Protein AF-A0A9D4XQA3-F1 (afdb_monomer_lite)

Foldseek 3Di:
DVVVVVVVVVVVVVVVVPDDDDDDVVVVVVVVVVVVVVVVVVVVVVVVVPDDDDDDDDDDDDDDDDDDDDDDDDDDDDDDDDDDDDDDDDDDDDDDPDPDDDDDPDDDDDDDDDDDDDDDDDDDDDDDDDDPPCPVVVVVVVVVVVVVVVVVVVVVVVVVVVVVVVVVVVVVVVVVVVVVVVVVVVVVVVVVVVVVVVVVVVVVVVVVVVVVVVVVVVVVVVVVVVVVVVVVVVVVVVVVVVVVVVVVVVVVVVVVVVVVVVVVVVVVVVVVVVVVVVVVVVVVVVVVVVVVVVVVVVVVVVVVVVVVVVVVVVVVVVVDDDDDDDDDDDD

Organism: Pisum sativum (NCBI:txid3888)

InterPro domains:
  IPR040265 Protein CHUP1/IPGA1-like [PTHR31342] (20-317)

pLDDT: mean 74.27, std 25.86, range [28.61, 98.75]

Sequence (331 aa):
MIMEKSIFRKFFSLILVREEKSMKPILLKCGLAFALTFAGFIYSNFRTRRIKSSPKDHHPSGHRSEVSLGGIRASSSSCNIHSEGSNFDAEEKCINKVVCRSSSTGVSPRTKHNGEKDEFLVPELNDSSASAHSSNEKDAYEQEIRKLRNNIIMLQERERTLEVQLLDYCGLREQETAVMELQNRLKLSNMESKMFNLKVETLQSENKRLELQVAGHAKLLAELEASKTKLKFLKKKIRNEAEQNKEHIVNLKQKVTKLQELESKAVANDQEIQMKLEKLNGLEVEAEKWRKSCLRLQKENSDLAQRLESTQILANSVLEDPEVSLCLVLQ

Structure (mmCIF, N/CA/C/O backbone):
data_AF-A0A9D4XQA3-F1
#
_entry.id   AF-A0A9D4XQA3-F1
#
loop_
_atom_site.group_PDB
_atom_site.id
_atom_site.type_symbol
_atom_site.label_atom_id
_atom_site.label_alt_id
_atom_site.label_comp_id
_atom_site.label_asym_id
_atom_site.label_entity_id
_atom_site.label_seq_id
_atom_site.pdbx_PDB_ins_code
_atom_site.Cartn_x
_atom_site.Cartn_y
_atom_site.Cartn_z
_atom_site.occupancy
_atom_site.B_iso_or_equiv
_atom_site.auth_seq_id
_atom_site.auth_comp_id
_atom_site.auth_asym_id
_atom_site.auth_atom_id
_atom_site.pdbx_PDB_model_num
ATOM 1 N N . MET A 1 1 ? -0.712 31.970 9.742 1.00 50.84 1 MET A N 1
ATOM 2 C CA . MET A 1 1 ? 0.719 31.894 10.140 1.00 50.84 1 MET A CA 1
ATOM 3 C C . MET A 1 1 ? 1.019 32.194 11.621 1.00 50.84 1 MET A C 1
ATOM 5 O O . MET A 1 1 ? 2.182 32.154 12.007 1.00 50.84 1 MET A O 1
ATOM 9 N N . ILE A 1 2 ? 0.029 32.488 12.481 1.00 48.78 2 ILE A N 1
ATOM 10 C CA . ILE A 1 2 ? 0.277 32.787 13.913 1.00 48.78 2 ILE A CA 1
ATOM 11 C C . ILE A 1 2 ? 0.177 31.519 14.788 1.00 48.78 2 ILE A C 1
ATOM 13 O O . ILE A 1 2 ? 0.861 31.407 15.804 1.00 48.78 2 ILE A O 1
ATOM 17 N N . MET A 1 3 ? -0.589 30.517 14.345 1.00 44.28 3 MET A N 1
ATOM 18 C CA . MET A 1 3 ? -0.846 29.282 15.098 1.00 44.28 3 MET A CA 1
ATOM 19 C C . MET A 1 3 ? 0.370 28.332 15.157 1.00 44.28 3 MET A C 1
ATOM 21 O O . MET A 1 3 ? 0.619 27.722 16.194 1.00 44.28 3 MET A O 1
ATOM 25 N N . GLU A 1 4 ? 1.209 28.292 14.114 1.00 54.59 4 GLU A N 1
ATOM 26 C CA . GLU A 1 4 ? 2.436 27.468 14.084 1.00 54.59 4 GLU A CA 1
ATOM 27 C C . GLU A 1 4 ? 3.520 27.965 15.052 1.00 54.59 4 GLU A C 1
ATOM 29 O O . GLU A 1 4 ? 4.227 27.166 15.665 1.00 54.59 4 GLU A O 1
ATOM 34 N N . LYS A 1 5 ? 3.611 29.284 15.278 1.00 55.19 5 LYS A N 1
ATOM 35 C CA . LYS A 1 5 ? 4.598 29.876 16.202 1.00 55.19 5 LYS A CA 1
ATOM 36 C C . LYS A 1 5 ? 4.331 29.527 17.670 1.00 55.19 5 LYS A C 1
ATOM 38 O O . LYS A 1 5 ? 5.255 29.572 18.482 1.00 55.19 5 LYS A O 1
ATOM 43 N N . SER A 1 6 ? 3.079 29.230 18.023 1.00 57.22 6 SER A N 1
ATOM 44 C CA . SER A 1 6 ? 2.681 28.836 19.383 1.00 57.22 6 SER A CA 1
ATOM 45 C C . SER A 1 6 ? 3.086 27.391 19.679 1.00 57.22 6 SER A C 1
ATOM 47 O O . SER A 1 6 ? 3.641 27.099 20.737 1.00 57.22 6 SER A O 1
ATOM 49 N N . ILE A 1 7 ? 2.899 26.506 18.697 1.00 69.00 7 ILE A N 1
ATOM 50 C CA . ILE A 1 7 ? 3.275 25.093 18.791 1.00 69.00 7 ILE A CA 1
ATOM 51 C C . ILE A 1 7 ? 4.798 24.959 18.856 1.00 69.00 7 ILE A C 1
ATOM 53 O O . ILE A 1 7 ? 5.308 24.285 19.747 1.00 69.00 7 ILE A O 1
ATOM 57 N N . PHE A 1 8 ? 5.528 25.683 18.002 1.00 67.62 8 PHE A N 1
ATOM 58 C CA . PHE A 1 8 ? 6.992 25.681 18.027 1.00 67.62 8 PHE A CA 1
ATOM 59 C C . PHE A 1 8 ? 7.565 26.190 19.352 1.00 67.62 8 PHE A C 1
ATOM 61 O O . PHE A 1 8 ? 8.466 25.562 19.898 1.00 67.62 8 PHE A O 1
ATOM 68 N N . ARG A 1 9 ? 7.020 27.278 19.919 1.00 67.88 9 ARG A N 1
ATOM 69 C CA . ARG A 1 9 ? 7.474 27.785 21.226 1.00 67.88 9 ARG A CA 1
ATOM 70 C C . ARG A 1 9 ? 7.211 26.803 22.362 1.00 67.88 9 ARG A C 1
ATOM 72 O O . ARG A 1 9 ? 8.088 26.613 23.199 1.00 67.88 9 ARG A O 1
ATOM 79 N N . LYS A 1 10 ? 6.047 26.148 22.375 1.00 69.19 10 LYS A N 1
ATOM 80 C CA . LYS A 1 10 ? 5.730 25.119 23.378 1.00 69.19 10 LYS A CA 1
ATOM 81 C C . LYS A 1 10 ? 6.643 23.902 23.253 1.00 69.19 10 LYS A C 1
ATOM 83 O O . LYS A 1 10 ? 7.115 23.401 24.266 1.00 69.19 10 LYS A O 1
ATOM 88 N N . PHE A 1 11 ? 6.939 23.471 22.028 1.00 70.44 11 PHE A N 1
ATOM 89 C CA . PHE A 1 11 ? 7.826 22.336 21.782 1.00 70.44 11 PHE A CA 1
ATOM 90 C C . PHE A 1 11 ? 9.269 22.641 22.208 1.00 70.44 11 PHE A C 1
ATOM 92 O O . PHE A 1 11 ? 9.899 21.834 22.884 1.00 70.44 11 PHE A O 1
ATOM 99 N N . PHE A 1 12 ? 9.768 23.840 21.892 1.00 68.25 12 PHE A N 1
ATOM 100 C CA . PHE A 1 12 ? 11.112 24.274 22.282 1.00 68.25 12 PHE A CA 1
ATOM 101 C C . PHE A 1 12 ? 11.246 24.465 23.800 1.00 68.25 12 PHE A C 1
ATOM 103 O O . PHE A 1 12 ? 12.236 24.041 24.388 1.00 68.25 12 PHE A O 1
ATOM 110 N N . SER A 1 13 ? 10.221 25.024 24.454 1.00 64.31 13 SER A N 1
ATOM 111 C CA . SER A 1 13 ? 10.178 25.161 25.916 1.00 64.31 13 SER A CA 1
ATOM 112 C C . SER A 1 13 ? 10.164 23.806 26.628 1.00 64.31 13 SER A C 1
ATOM 114 O O . SER A 1 13 ? 10.754 23.682 27.694 1.00 64.31 13 SER A O 1
ATOM 116 N N . LEU A 1 14 ? 9.531 22.782 26.045 1.00 61.66 14 LEU A N 1
ATOM 117 C CA . LEU A 1 14 ? 9.504 21.428 26.608 1.00 61.66 14 LEU A CA 1
ATOM 118 C C . LEU A 1 14 ? 10.873 20.730 26.512 1.00 61.66 14 LEU A C 1
ATOM 120 O O . LEU A 1 14 ? 11.210 19.911 27.363 1.00 61.66 14 LEU A O 1
ATOM 124 N N . ILE A 1 15 ? 11.661 21.063 25.486 1.00 61.38 15 ILE A N 1
ATOM 125 C CA . ILE A 1 15 ? 13.013 20.526 25.280 1.00 61.38 15 ILE A CA 1
ATOM 126 C C . ILE A 1 15 ? 14.031 21.229 26.193 1.00 61.38 15 ILE A C 1
ATOM 128 O O . ILE A 1 15 ? 14.880 20.556 26.768 1.00 61.38 15 ILE A O 1
ATOM 132 N N . LEU A 1 16 ? 13.918 22.550 26.374 1.00 58.19 16 LEU A N 1
ATOM 133 C CA . LEU A 1 16 ? 14.831 23.348 27.209 1.00 58.19 16 LEU A CA 1
ATOM 134 C C . LEU A 1 16 ? 14.622 23.176 28.719 1.00 58.19 16 LEU A C 1
ATOM 136 O O . LEU A 1 16 ? 15.563 23.342 29.481 1.00 58.19 16 LEU A O 1
ATOM 140 N N . VAL A 1 17 ? 13.418 22.810 29.169 1.00 54.53 17 VAL A N 1
ATOM 141 C CA . VAL A 1 17 ? 13.134 22.573 30.600 1.00 54.53 17 VAL A CA 1
ATOM 142 C C . VAL A 1 17 ? 13.714 21.241 31.101 1.00 54.53 17 VAL A C 1
ATOM 144 O O . VAL A 1 17 ? 13.783 21.006 32.304 1.00 54.53 17 VAL A O 1
ATOM 147 N N . ARG A 1 18 ? 14.182 20.362 30.207 1.00 50.06 18 ARG A N 1
ATOM 148 C CA . ARG A 1 18 ? 14.733 19.050 30.573 1.00 50.06 18 ARG A CA 1
ATOM 149 C C . ARG A 1 18 ? 16.260 19.049 30.581 1.00 50.06 18 ARG A C 1
ATOM 151 O O . ARG A 1 18 ? 16.887 18.176 29.986 1.00 50.06 18 ARG A O 1
ATOM 158 N N . GLU A 1 19 ? 16.850 20.021 31.261 1.00 56.41 19 GLU A N 1
ATOM 159 C CA . GLU A 1 19 ? 18.287 20.063 31.516 1.00 56.41 19 GLU A CA 1
ATOM 160 C C . GLU A 1 19 ? 18.565 19.652 32.964 1.00 56.41 19 GLU A C 1
ATOM 162 O O . GLU A 1 19 ? 18.822 20.467 33.841 1.00 56.41 19 GLU A O 1
ATOM 167 N N . GLU A 1 20 ? 18.517 18.344 33.217 1.00 52.25 20 GLU A N 1
ATOM 168 C CA . GLU A 1 20 ? 19.239 17.783 34.352 1.00 52.25 20 GLU A CA 1
ATOM 169 C C . GLU A 1 20 ? 19.949 16.494 33.928 1.00 52.25 20 GLU A C 1
ATOM 171 O O . GLU A 1 20 ? 19.333 15.483 33.596 1.00 52.25 20 GLU A O 1
ATOM 176 N N . LYS A 1 21 ? 21.278 16.631 33.860 1.00 57.53 21 LYS A N 1
ATOM 177 C CA . LYS A 1 21 ? 22.349 15.632 33.973 1.00 57.53 21 LYS A CA 1
ATOM 178 C C . LYS A 1 21 ? 22.101 14.274 33.289 1.00 57.53 21 LYS A C 1
ATOM 180 O O . LYS A 1 21 ? 21.371 13.420 33.777 1.00 57.53 21 LYS A O 1
ATOM 185 N N . SER A 1 22 ? 22.885 14.043 32.226 1.00 55.97 22 SER A N 1
ATOM 186 C CA . SER A 1 22 ? 23.050 12.808 31.424 1.00 55.97 22 SER A CA 1
ATOM 187 C C . SER A 1 22 ? 22.111 12.622 30.214 1.00 55.97 22 SER A C 1
ATOM 189 O O . SER A 1 22 ? 21.461 11.594 30.024 1.00 55.97 22 SER A O 1
ATOM 191 N N . MET A 1 23 ? 22.080 13.607 29.311 1.00 57.00 23 MET A N 1
ATOM 192 C CA . MET A 1 23 ? 21.412 13.452 28.012 1.00 57.00 23 MET A CA 1
ATOM 193 C C . MET A 1 23 ? 22.245 12.586 27.048 1.00 57.00 23 MET A C 1
ATOM 195 O O . MET A 1 23 ? 23.355 12.921 26.644 1.00 57.00 23 MET A O 1
ATOM 199 N N . LYS A 1 24 ? 21.661 11.435 26.711 1.00 63.62 24 LYS A N 1
ATOM 200 C CA . LYS A 1 24 ? 22.174 10.314 25.908 1.00 63.62 24 LYS A CA 1
ATOM 201 C C . LYS A 1 24 ? 22.530 10.717 24.459 1.00 63.62 24 LYS A C 1
ATOM 203 O O . LYS A 1 24 ? 21.897 11.624 23.916 1.00 63.62 24 LYS A O 1
ATOM 208 N N . PRO A 1 25 ? 23.407 9.960 23.758 1.00 61.66 25 PRO A N 1
ATOM 209 C CA . PRO A 1 25 ? 23.816 10.193 22.354 1.00 61.66 25 PRO A CA 1
ATOM 210 C C . PRO A 1 25 ? 22.663 10.268 21.333 1.00 61.66 25 PRO A C 1
ATOM 212 O O . PRO A 1 25 ? 22.857 10.670 20.189 1.00 61.66 25 PRO A O 1
ATOM 215 N N . ILE A 1 26 ? 21.449 9.899 21.738 1.00 60.84 26 ILE A N 1
ATOM 216 C CA . ILE A 1 26 ? 20.229 9.936 20.931 1.00 60.84 26 ILE A CA 1
ATOM 217 C C . ILE A 1 26 ? 19.757 11.382 20.704 1.00 60.84 26 ILE A C 1
ATOM 219 O O . ILE A 1 26 ? 19.332 11.708 19.600 1.00 60.84 26 ILE A O 1
ATOM 223 N N . LEU A 1 27 ? 19.884 12.273 21.699 1.00 64.25 27 LEU A N 1
ATOM 224 C CA . LEU A 1 27 ? 19.446 13.666 21.545 1.00 64.25 27 LEU A CA 1
ATOM 225 C C . LEU A 1 27 ? 20.376 14.457 20.613 1.00 64.25 27 LEU A C 1
ATOM 227 O O . LEU A 1 27 ? 19.907 15.274 19.828 1.00 64.25 27 LEU A O 1
ATOM 231 N N . LEU A 1 28 ? 21.674 14.138 20.630 1.00 64.50 28 LEU A N 1
ATOM 232 C CA . LEU A 1 28 ? 22.678 14.660 19.695 1.00 64.50 28 LEU A CA 1
ATOM 233 C C . LEU A 1 28 ? 22.398 14.217 18.251 1.00 64.50 28 LEU A C 1
ATOM 235 O O . LEU A 1 28 ? 22.452 15.029 17.331 1.00 64.50 28 LEU A O 1
ATOM 239 N N . LYS A 1 29 ? 22.022 12.946 18.051 1.00 70.75 29 LYS A N 1
ATOM 240 C CA . LYS A 1 29 ? 21.648 12.413 16.731 1.00 70.75 29 LYS A CA 1
ATOM 241 C C . LYS A 1 29 ? 20.359 13.041 16.196 1.00 70.75 29 LYS A C 1
ATOM 243 O O . LYS A 1 29 ? 20.314 13.436 15.033 1.00 70.75 29 LYS A O 1
ATOM 248 N N . CYS A 1 30 ? 19.339 13.193 17.042 1.00 74.81 30 CYS A N 1
ATOM 249 C CA . CYS A 1 30 ? 18.109 13.890 16.665 1.00 74.81 30 CYS A CA 1
ATOM 250 C C . CYS A 1 30 ? 18.372 15.376 16.379 1.00 74.81 30 CYS A C 1
ATOM 252 O O . CYS A 1 30 ? 17.905 15.896 15.369 1.00 74.81 30 CYS A O 1
ATOM 254 N N . GLY A 1 31 ? 19.167 16.048 17.217 1.00 80.12 31 GLY A N 1
ATOM 255 C CA . GLY A 1 31 ? 19.547 17.448 17.029 1.00 80.12 31 GLY A CA 1
ATOM 256 C C . GLY A 1 31 ? 20.278 17.693 15.708 1.00 80.12 31 GLY A C 1
ATOM 257 O O . GLY A 1 31 ? 19.941 18.635 14.994 1.00 80.12 31 GLY A O 1
ATOM 258 N N . LEU A 1 32 ? 21.208 16.810 15.330 1.00 78.06 32 LEU A N 1
ATOM 259 C CA . LEU A 1 32 ? 21.956 16.910 14.074 1.00 78.06 32 LEU A CA 1
ATOM 260 C C . LEU A 1 32 ? 21.049 16.769 12.838 1.00 78.06 32 LEU A C 1
ATOM 262 O O . LEU A 1 32 ? 21.162 17.560 11.901 1.00 78.06 32 LEU A O 1
ATOM 266 N N . ALA A 1 33 ? 20.112 15.817 12.852 1.00 81.75 33 ALA A N 1
ATOM 267 C CA . ALA A 1 33 ? 19.157 15.629 11.757 1.00 81.75 33 ALA A CA 1
ATOM 268 C C . ALA A 1 33 ? 18.221 16.841 11.589 1.00 81.75 33 ALA A C 1
ATOM 270 O O . ALA A 1 33 ? 17.971 17.295 10.467 1.00 81.75 33 ALA A O 1
ATOM 271 N N . PHE A 1 34 ? 17.751 17.416 12.701 1.00 83.56 34 PHE A N 1
ATOM 272 C CA . PHE A 1 34 ? 16.944 18.635 12.675 1.00 83.56 34 PHE A CA 1
ATOM 273 C C . PHE A 1 34 ? 17.745 19.853 12.199 1.00 83.56 34 PHE A C 1
ATOM 275 O O . PHE A 1 34 ? 17.231 20.632 11.398 1.00 83.56 34 PHE A O 1
ATOM 282 N N . ALA A 1 35 ? 19.005 19.998 12.622 1.00 88.88 35 ALA A N 1
ATOM 283 C CA . ALA A 1 35 ? 19.871 21.096 12.200 1.00 88.88 35 ALA A CA 1
ATOM 284 C C . ALA A 1 35 ? 20.164 21.059 10.691 1.00 88.88 35 ALA A C 1
ATOM 286 O O . ALA A 1 35 ? 20.035 22.084 10.026 1.00 88.88 35 ALA A O 1
ATOM 287 N N . LEU A 1 36 ? 20.477 19.885 10.131 1.00 83.00 36 LEU A N 1
ATOM 288 C CA . LEU A 1 36 ? 20.701 19.700 8.690 1.00 83.00 36 LEU A CA 1
ATOM 289 C C . LEU A 1 36 ? 19.442 19.995 7.865 1.00 83.00 36 LEU A C 1
ATOM 291 O O . LEU A 1 36 ? 19.509 20.698 6.855 1.00 83.00 36 LEU A O 1
ATOM 295 N N . THR A 1 37 ? 18.282 19.524 8.327 1.00 87.75 37 THR A N 1
ATOM 296 C CA . THR A 1 37 ? 16.997 19.768 7.652 1.00 87.75 37 THR A CA 1
ATOM 297 C C . THR A 1 37 ? 16.627 21.253 7.685 1.00 87.75 37 THR A C 1
ATOM 299 O O . THR A 1 37 ? 16.225 21.827 6.671 1.00 87.75 37 THR A O 1
ATOM 302 N N . PHE A 1 38 ? 16.810 21.908 8.833 1.00 87.62 38 PHE A N 1
ATOM 303 C CA . PHE A 1 38 ? 16.514 23.329 8.989 1.00 87.62 38 PHE A CA 1
ATOM 304 C C . PHE A 1 38 ? 17.502 24.210 8.211 1.00 87.62 38 PHE A C 1
ATOM 306 O O . PHE A 1 38 ? 17.083 25.155 7.545 1.00 87.62 38 PHE A O 1
ATOM 313 N N . ALA A 1 39 ? 18.794 23.873 8.203 1.00 88.06 39 ALA A N 1
ATOM 314 C CA . ALA A 1 39 ? 19.800 24.562 7.398 1.00 88.06 39 ALA A CA 1
ATOM 315 C C . ALA A 1 39 ? 19.494 24.463 5.892 1.00 88.06 39 ALA A C 1
ATOM 317 O O . ALA A 1 39 ? 19.560 25.474 5.191 1.00 88.06 39 ALA A O 1
ATOM 318 N N . GLY A 1 40 ? 19.073 23.289 5.403 1.00 84.50 40 GLY A N 1
ATOM 319 C CA . GLY A 1 40 ? 18.626 23.105 4.018 1.00 84.50 40 GLY A CA 1
ATOM 320 C C . GLY A 1 40 ? 17.383 23.934 3.673 1.00 84.50 40 GLY A C 1
ATOM 321 O O . GLY A 1 40 ? 17.331 24.579 2.623 1.00 84.50 40 GLY A O 1
ATOM 322 N N . PHE A 1 41 ? 16.411 23.999 4.587 1.00 85.81 41 PHE A N 1
ATOM 323 C CA . PHE A 1 41 ? 15.212 24.828 4.435 1.00 85.81 41 PHE A CA 1
ATOM 324 C C . PHE A 1 41 ? 15.536 26.330 4.358 1.00 85.81 41 PHE A C 1
ATOM 326 O O . PHE A 1 41 ? 14.997 27.049 3.512 1.00 85.81 41 PHE A O 1
ATOM 333 N N . ILE A 1 42 ? 16.446 26.813 5.209 1.00 82.38 42 ILE A N 1
ATOM 334 C CA . ILE A 1 42 ? 16.896 28.209 5.197 1.00 82.38 42 ILE A CA 1
ATOM 335 C C . ILE A 1 42 ? 17.705 28.508 3.926 1.00 82.38 42 ILE A C 1
ATOM 337 O O . ILE A 1 42 ? 17.451 29.521 3.271 1.00 82.38 42 ILE A O 1
ATOM 341 N N . TYR A 1 43 ? 18.604 27.612 3.508 1.00 80.62 43 TYR A N 1
ATOM 342 C CA . TYR A 1 43 ? 19.379 27.760 2.272 1.00 80.62 43 TYR A CA 1
ATOM 343 C C . TYR A 1 43 ? 18.478 27.856 1.029 1.00 80.62 43 TYR A C 1
ATOM 345 O O . TYR A 1 43 ? 18.670 28.733 0.182 1.00 80.62 43 TYR A O 1
ATOM 353 N N . SER A 1 44 ? 17.434 27.025 0.951 1.00 75.62 44 SER A N 1
ATOM 354 C CA . SER A 1 44 ? 16.462 27.070 -0.146 1.00 75.62 44 SER A CA 1
ATOM 355 C C . SER A 1 44 ? 15.676 28.387 -0.172 1.00 75.62 44 SER A C 1
ATOM 357 O O . SER A 1 44 ? 15.495 28.976 -1.237 1.00 75.62 44 SER A O 1
ATOM 359 N N . ASN A 1 45 ? 15.258 28.899 0.991 1.00 69.19 45 ASN A N 1
ATOM 360 C CA . ASN A 1 45 ? 14.504 30.154 1.088 1.00 69.19 45 ASN A CA 1
ATOM 361 C C . ASN A 1 45 ? 15.337 31.410 0.786 1.00 69.19 45 ASN A C 1
ATOM 363 O O . ASN A 1 45 ? 14.805 32.394 0.269 1.00 69.19 45 ASN A O 1
ATOM 367 N N . PHE A 1 46 ? 16.639 31.404 1.082 1.00 69.12 46 PHE A N 1
ATOM 368 C CA . PHE A 1 46 ? 17.520 32.519 0.719 1.00 69.12 46 PHE A CA 1
ATOM 369 C C . PHE A 1 46 ? 17.880 32.522 -0.772 1.00 69.12 46 PHE A C 1
ATOM 371 O O . PHE A 1 46 ? 18.055 33.596 -1.354 1.00 69.12 46 PHE A O 1
ATOM 378 N N . ARG A 1 47 ? 17.950 31.348 -1.415 1.00 61.75 47 ARG A N 1
ATOM 379 C CA . ARG A 1 47 ? 18.264 31.235 -2.847 1.00 61.75 47 ARG A CA 1
ATOM 380 C C . ARG A 1 47 ? 17.088 31.641 -3.742 1.00 61.75 47 ARG A C 1
ATOM 382 O O . ARG A 1 47 ? 17.311 32.291 -4.760 1.00 61.75 47 ARG A O 1
ATOM 389 N N . THR A 1 48 ? 15.848 31.351 -3.343 1.00 56.28 48 THR A N 1
ATOM 390 C CA . THR A 1 48 ? 14.642 31.728 -4.110 1.00 56.28 48 THR A CA 1
ATOM 391 C C . THR A 1 48 ? 14.324 33.224 -4.064 1.00 56.28 48 THR A C 1
ATOM 393 O O . THR A 1 48 ? 13.655 33.728 -4.960 1.00 56.28 48 THR A O 1
ATOM 396 N N . ARG A 1 49 ? 14.850 33.973 -3.085 1.00 55.62 49 ARG A N 1
ATOM 397 C CA . ARG A 1 49 ? 14.656 35.433 -2.986 1.00 55.62 49 ARG A CA 1
ATOM 398 C C . ARG A 1 49 ? 15.643 36.279 -3.802 1.00 55.62 49 ARG A C 1
ATOM 400 O O . ARG A 1 49 ? 15.425 37.481 -3.921 1.00 55.62 49 ARG A O 1
ATOM 407 N N . ARG A 1 50 ? 16.713 35.701 -4.370 1.00 49.91 50 ARG A N 1
ATOM 408 C CA . ARG A 1 50 ? 17.718 36.460 -5.153 1.00 49.91 50 ARG A CA 1
ATOM 409 C C . ARG A 1 50 ? 17.420 36.596 -6.646 1.00 49.91 50 ARG A C 1
ATOM 411 O O . ARG A 1 50 ? 18.128 37.338 -7.318 1.00 49.91 50 ARG A O 1
ATOM 418 N N . ILE A 1 51 ? 16.393 35.938 -7.175 1.00 51.34 51 ILE A N 1
ATOM 419 C CA . ILE A 1 51 ? 16.065 36.026 -8.602 1.00 51.34 51 ILE A CA 1
ATOM 420 C C . ILE A 1 51 ? 14.870 36.970 -8.760 1.00 51.34 51 ILE A C 1
ATOM 422 O O . ILE A 1 51 ? 13.716 36.555 -8.713 1.00 51.34 51 ILE A O 1
ATOM 426 N N . LYS A 1 52 ? 15.161 38.269 -8.907 1.00 45.25 52 LYS A N 1
ATOM 427 C CA . LYS A 1 52 ? 14.196 39.252 -9.418 1.00 45.25 52 LYS A CA 1
ATOM 428 C C . LYS A 1 52 ? 13.907 38.912 -10.881 1.00 45.25 52 LYS A C 1
ATOM 430 O O . LYS A 1 52 ? 14.790 39.035 -11.725 1.00 45.25 52 LYS A O 1
ATOM 435 N N . SER A 1 53 ? 12.680 38.501 -11.180 1.00 40.91 53 SER A N 1
ATOM 436 C CA . SER A 1 53 ? 12.157 38.434 -12.544 1.00 40.91 53 SER A CA 1
ATOM 437 C C . SER A 1 53 ? 11.841 39.848 -13.047 1.00 40.91 53 SER A C 1
ATOM 439 O O . SER A 1 53 ? 11.110 40.590 -12.393 1.00 40.91 53 SER A O 1
ATOM 441 N N . SER A 1 54 ? 12.410 40.212 -14.197 1.00 43.28 54 SER A N 1
ATOM 442 C CA . SER A 1 54 ? 12.090 41.428 -14.959 1.00 43.28 54 SER A CA 1
ATOM 443 C C . SER A 1 54 ? 10.701 41.308 -15.618 1.00 43.28 54 SER A C 1
ATOM 445 O O . SER A 1 54 ? 10.340 40.200 -16.025 1.00 43.28 54 SER A O 1
ATOM 447 N N . PRO A 1 55 ? 9.913 42.398 -15.722 1.00 49.50 55 PRO A N 1
ATOM 448 C CA . PRO A 1 55 ? 8.592 42.368 -16.341 1.00 49.50 55 PRO A CA 1
ATOM 449 C C . PRO A 1 55 ? 8.685 42.568 -17.862 1.00 49.50 55 PRO A C 1
ATOM 451 O O . PRO A 1 55 ? 9.435 43.420 -18.339 1.00 49.50 55 PRO A O 1
ATOM 454 N N . LYS A 1 56 ? 7.891 41.809 -18.623 1.00 39.69 56 LYS A N 1
ATOM 455 C CA . LYS A 1 56 ? 7.548 42.138 -20.012 1.00 39.69 56 LYS A CA 1
ATOM 456 C C . LYS A 1 56 ? 6.035 42.242 -20.150 1.00 39.69 56 LYS A C 1
ATOM 458 O O . LYS A 1 56 ? 5.309 41.342 -19.732 1.00 39.69 56 LYS A O 1
ATOM 463 N N . ASP A 1 57 ? 5.640 43.370 -20.724 1.00 36.91 57 ASP A N 1
ATOM 464 C CA . ASP A 1 57 ? 4.281 43.833 -20.944 1.00 36.91 57 ASP A CA 1
ATOM 465 C C . ASP A 1 57 ? 3.527 43.108 -22.072 1.00 36.91 57 ASP A C 1
ATOM 467 O O . ASP A 1 57 ? 4.087 42.443 -22.944 1.00 36.91 57 ASP A O 1
ATOM 471 N N . HIS A 1 58 ? 2.216 43.307 -21.961 1.00 38.25 58 HIS A N 1
ATOM 472 C CA . HIS A 1 58 ? 1.016 42.857 -22.661 1.00 38.25 58 HIS A CA 1
ATOM 473 C C . HIS A 1 58 ? 0.977 42.821 -24.204 1.00 38.25 58 HIS A C 1
ATOM 475 O O . HIS A 1 58 ? 1.483 43.714 -24.870 1.00 38.25 58 HIS A O 1
ATOM 481 N N . HIS A 1 59 ? 0.166 41.892 -24.745 1.00 36.09 59 HIS A N 1
ATOM 482 C CA . HIS A 1 59 ? -1.039 42.235 -25.531 1.00 36.09 59 HIS A CA 1
ATOM 483 C C . HIS A 1 59 ? -2.098 41.094 -25.525 1.00 36.09 59 HIS A C 1
ATOM 485 O O . HIS A 1 59 ? -1.724 39.937 -25.323 1.00 36.09 59 HIS A O 1
ATOM 491 N N . PRO A 1 60 ? -3.411 41.395 -25.693 1.00 52.59 60 PRO A N 1
ATOM 492 C CA . PRO A 1 60 ? -4.523 40.509 -25.328 1.00 52.59 60 PRO A CA 1
ATOM 493 C C . PRO A 1 60 ? -5.299 39.931 -26.529 1.00 52.59 60 PRO A C 1
ATOM 495 O O . PRO A 1 60 ? -5.492 40.605 -27.534 1.00 52.59 60 PRO A O 1
ATOM 498 N N . SER A 1 61 ? -5.807 38.704 -26.384 1.00 37.53 61 SER A N 1
ATOM 499 C CA . SER A 1 61 ? -6.903 38.083 -27.160 1.00 37.53 61 SER A CA 1
ATOM 500 C C . SER A 1 61 ? -7.036 36.642 -26.647 1.00 37.53 61 SER A C 1
ATOM 502 O O . SER A 1 61 ? -6.019 35.986 -26.474 1.00 37.53 61 SER A O 1
ATOM 504 N N . GLY A 1 62 ? -8.162 36.021 -26.325 1.00 31.88 62 GLY A N 1
ATOM 505 C CA . GLY A 1 62 ? -9.571 36.357 -26.300 1.00 31.88 62 GLY A CA 1
ATOM 506 C C . GLY A 1 62 ? -10.284 35.058 -25.880 1.00 31.88 62 GLY A C 1
ATOM 507 O O . GLY A 1 62 ? -9.989 33.996 -26.409 1.00 31.88 62 GLY A O 1
ATOM 508 N N . HIS A 1 63 ? -11.201 35.164 -24.920 1.00 34.31 63 HIS A N 1
ATOM 509 C CA . HIS A 1 63 ? -12.339 34.268 -24.675 1.00 34.31 63 HIS A CA 1
ATOM 510 C C . HIS A 1 63 ? -12.147 32.802 -24.176 1.00 34.31 63 HIS A C 1
ATOM 512 O O . HIS A 1 63 ? -11.847 31.885 -24.929 1.00 34.31 63 HIS A O 1
ATOM 518 N N . ARG A 1 64 ? -12.616 32.602 -22.926 1.00 35.00 64 ARG A N 1
ATOM 519 C CA . ARG A 1 64 ? -13.684 31.654 -22.504 1.00 35.00 64 ARG A CA 1
ATOM 520 C C . ARG A 1 64 ? -13.290 30.395 -21.693 1.00 35.00 64 ARG A C 1
ATOM 522 O O . ARG A 1 64 ? -12.651 29.480 -22.185 1.00 35.00 64 ARG A O 1
ATOM 529 N N . SER A 1 65 ? -13.896 30.342 -20.498 1.00 40.09 65 SER A N 1
ATOM 530 C CA . SER A 1 65 ? -14.251 29.190 -19.642 1.00 40.09 65 SER A CA 1
ATOM 531 C C . SER A 1 65 ? -13.183 28.520 -18.760 1.00 40.09 65 SER A C 1
ATOM 533 O O . SER A 1 65 ? -12.513 27.569 -19.138 1.00 40.09 65 SER A O 1
ATOM 535 N N . GLU A 1 66 ? -13.119 29.024 -17.526 1.00 39.03 66 GLU A N 1
ATOM 536 C CA . GLU A 1 66 ? -13.137 28.319 -16.230 1.00 39.03 66 GLU A CA 1
ATOM 537 C C . GLU A 1 66 ? -13.313 26.780 -16.252 1.00 39.03 66 GLU A C 1
ATOM 539 O O . GLU A 1 66 ? -14.317 26.313 -16.778 1.00 39.03 66 GLU A O 1
ATOM 544 N N . VAL A 1 67 ? -12.372 26.022 -15.650 1.00 36.69 67 VAL A N 1
ATOM 545 C CA . VAL A 1 67 ? -12.543 25.173 -14.437 1.00 36.69 67 VAL A CA 1
ATOM 546 C C . VAL A 1 67 ? -11.154 24.860 -13.834 1.00 36.69 67 VAL A C 1
ATOM 548 O O . VAL A 1 67 ? -10.235 24.414 -14.516 1.00 36.69 67 VAL A O 1
ATOM 551 N N . SER A 1 68 ? -11.014 25.110 -12.531 1.00 38.09 68 SER A N 1
ATOM 552 C CA . SER A 1 68 ? -9.847 24.819 -11.681 1.00 38.09 68 SER A CA 1
ATOM 553 C C . SER A 1 68 ? -9.645 23.321 -11.408 1.00 38.09 68 SER A C 1
ATOM 555 O O . SER A 1 68 ? -10.624 22.649 -11.112 1.00 38.09 68 SER A O 1
ATOM 557 N N . LEU A 1 69 ? -8.391 22.838 -11.351 1.00 38.31 69 LEU A N 1
ATOM 558 C CA . LEU A 1 69 ? -7.753 22.253 -10.145 1.00 38.31 69 LEU A CA 1
ATOM 559 C C . LEU A 1 69 ? -6.408 21.557 -10.449 1.00 38.31 69 LEU A C 1
ATOM 561 O O . LEU A 1 69 ? -6.334 20.618 -11.231 1.00 38.31 69 LEU A O 1
ATOM 565 N N . GLY A 1 70 ? -5.379 21.946 -9.688 1.00 33.72 70 GLY A N 1
ATOM 566 C CA . GLY A 1 70 ? -4.511 20.978 -9.008 1.00 33.72 70 GLY A CA 1
ATOM 567 C C . GLY A 1 70 ? -3.334 20.390 -9.784 1.00 33.72 70 GLY A C 1
ATOM 568 O O . GLY A 1 70 ? -3.308 19.198 -10.069 1.00 33.72 70 GLY A O 1
ATOM 569 N N . GLY A 1 71 ? -2.289 21.188 -10.006 1.00 34.88 71 GLY A N 1
ATOM 570 C CA . GLY A 1 71 ? -0.962 20.649 -10.289 1.00 34.88 71 GLY A CA 1
ATOM 571 C C . GLY A 1 71 ? -0.327 20.044 -9.034 1.00 34.88 71 GLY A C 1
ATOM 572 O O . GLY A 1 71 ? -0.164 20.743 -8.037 1.00 34.88 71 GLY A O 1
ATOM 573 N N . ILE A 1 72 ? 0.101 18.781 -9.101 1.00 40.62 72 ILE A N 1
ATOM 574 C CA . ILE A 1 72 ? 1.165 18.248 -8.239 1.00 40.62 72 ILE A CA 1
ATOM 575 C C . ILE A 1 72 ? 2.148 17.472 -9.116 1.00 40.62 72 ILE A C 1
ATOM 577 O O . ILE A 1 72 ? 1.885 16.374 -9.595 1.00 40.62 72 ILE A O 1
ATOM 581 N N . ARG A 1 73 ? 3.306 18.101 -9.315 1.00 37.03 73 ARG A N 1
ATOM 582 C CA . ARG A 1 73 ? 4.536 17.522 -9.845 1.00 37.03 73 ARG A CA 1
ATOM 583 C C . ARG A 1 73 ? 5.231 16.791 -8.694 1.00 37.03 73 ARG A C 1
ATOM 585 O O . ARG A 1 73 ? 5.655 17.439 -7.743 1.00 37.03 73 ARG A O 1
ATOM 592 N N . ALA A 1 74 ? 5.371 15.474 -8.793 1.00 32.69 74 ALA A N 1
ATOM 593 C CA . ALA A 1 74 ? 6.220 14.682 -7.910 1.00 32.69 74 ALA A CA 1
ATOM 594 C C . ALA A 1 74 ? 7.273 13.956 -8.756 1.00 32.69 74 ALA A C 1
ATOM 596 O O . ALA A 1 74 ? 6.989 12.960 -9.413 1.00 32.69 74 ALA A O 1
ATOM 597 N N . SER A 1 75 ? 8.498 14.480 -8.743 1.00 34.88 75 SER A N 1
ATOM 598 C CA . SER A 1 75 ? 9.704 13.746 -9.120 1.00 34.88 75 SER A CA 1
ATOM 599 C C . SER A 1 75 ? 10.530 13.595 -7.851 1.00 34.88 75 SER A C 1
ATOM 601 O O . SER A 1 75 ? 10.972 14.595 -7.291 1.00 34.88 75 SER A O 1
ATOM 603 N N . SER A 1 76 ? 10.722 12.361 -7.391 1.00 33.31 76 SER A N 1
ATOM 604 C CA . SER A 1 76 ? 11.751 12.035 -6.408 1.00 33.31 76 SER A CA 1
ATOM 605 C C . SER A 1 76 ? 12.599 10.914 -6.992 1.00 33.31 76 SER A C 1
ATOM 607 O O . SER A 1 76 ? 12.147 9.781 -7.130 1.00 33.31 76 SER A O 1
ATOM 609 N N . SER A 1 77 ? 13.800 11.291 -7.420 1.00 36.44 77 SER A N 1
ATOM 610 C CA . SER A 1 77 ? 14.869 10.406 -7.868 1.00 36.44 77 SER A CA 1
ATOM 611 C C . SER A 1 77 ? 15.777 10.171 -6.664 1.00 36.44 77 SER A C 1
ATOM 613 O O . SER A 1 77 ? 16.388 11.115 -6.164 1.00 36.44 77 SER A O 1
ATOM 615 N N . SER A 1 78 ? 15.860 8.925 -6.211 1.00 32.50 78 SER A N 1
ATOM 616 C CA . SER A 1 78 ? 16.870 8.454 -5.266 1.00 32.50 78 SER A CA 1
ATOM 617 C C . SER A 1 78 ? 17.945 7.726 -6.070 1.00 32.50 78 SER A C 1
ATOM 619 O O . SER A 1 78 ? 17.651 6.741 -6.742 1.00 32.50 78 SER A O 1
ATOM 621 N N . CYS A 1 79 ? 19.180 8.223 -6.025 1.00 28.61 79 CYS A N 1
ATOM 622 C CA . CYS A 1 79 ? 20.359 7.475 -6.438 1.00 28.61 79 CYS A CA 1
ATOM 623 C C . CYS A 1 79 ? 21.105 7.016 -5.179 1.00 28.61 79 CYS A C 1
ATOM 625 O O . CYS A 1 79 ? 21.498 7.828 -4.343 1.00 28.61 79 CYS A O 1
ATOM 627 N N . ASN A 1 80 ? 21.269 5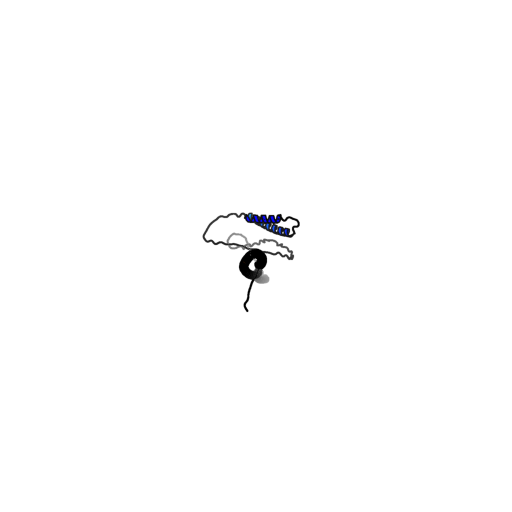.699 -5.045 1.00 34.28 80 ASN A N 1
ATOM 628 C CA . ASN A 1 80 ? 22.185 5.094 -4.087 1.00 34.28 80 ASN A CA 1
ATOM 629 C C . ASN A 1 80 ? 23.575 5.019 -4.723 1.00 34.28 80 ASN A C 1
ATOM 631 O O . ASN A 1 80 ? 23.728 4.546 -5.847 1.00 34.28 80 ASN A O 1
ATOM 635 N N . ILE A 1 81 ? 24.573 5.493 -3.982 1.00 37.41 81 ILE A N 1
ATOM 636 C CA . ILE A 1 81 ? 25.994 5.365 -4.297 1.00 37.41 81 ILE A CA 1
ATOM 637 C C . ILE A 1 81 ? 26.447 3.986 -3.812 1.00 37.41 81 ILE A C 1
ATOM 639 O O . ILE A 1 81 ? 26.300 3.680 -2.630 1.00 37.41 81 ILE A O 1
ATOM 643 N N . HIS A 1 82 ? 27.039 3.189 -4.698 1.00 31.34 82 HIS A N 1
ATOM 644 C CA . HIS A 1 82 ? 27.976 2.148 -4.296 1.00 31.34 82 HIS A CA 1
ATOM 645 C C . HIS A 1 82 ? 29.195 2.207 -5.214 1.00 31.34 82 HIS A C 1
ATOM 647 O O . HIS A 1 82 ? 29.076 2.103 -6.433 1.00 31.34 82 HIS A O 1
ATOM 653 N N . SER A 1 83 ? 30.348 2.448 -4.595 1.00 38.16 83 SER A N 1
ATOM 654 C CA . SER A 1 83 ? 31.670 2.401 -5.210 1.00 38.16 83 SER A CA 1
ATOM 655 C C . SER A 1 83 ? 32.105 0.955 -5.411 1.00 38.16 83 SER A C 1
ATOM 657 O O . SER A 1 83 ? 31.969 0.157 -4.485 1.00 38.16 83 SER A O 1
ATOM 659 N N . GLU A 1 84 ? 32.726 0.666 -6.552 1.00 35.62 84 GLU A N 1
ATOM 660 C CA . GLU A 1 84 ? 33.757 -0.367 -6.683 1.00 35.62 84 GLU A CA 1
ATOM 661 C C . GLU A 1 84 ? 34.650 -0.010 -7.882 1.00 35.62 84 GLU A C 1
ATOM 663 O O . GLU A 1 84 ? 34.163 0.446 -8.916 1.00 35.62 84 GLU A O 1
ATOM 668 N N . GLY A 1 85 ? 35.967 -0.061 -7.678 1.00 34.16 85 GLY A N 1
ATOM 669 C CA . GLY A 1 85 ? 36.958 0.552 -8.557 1.00 34.16 85 GLY A CA 1
ATOM 670 C C . GLY A 1 85 ? 37.551 -0.381 -9.609 1.00 34.16 85 GLY A C 1
ATOM 671 O O . GLY A 1 85 ? 37.573 -1.595 -9.446 1.00 34.16 85 GLY A O 1
ATOM 672 N N . SER A 1 86 ? 38.139 0.225 -10.637 1.00 32.59 86 SER A N 1
ATOM 673 C CA . SER A 1 86 ? 39.301 -0.311 -11.350 1.00 32.59 86 SER A CA 1
ATOM 674 C C . SER A 1 86 ? 39.960 0.813 -12.153 1.00 32.59 86 SER A C 1
ATOM 676 O O . SER A 1 86 ? 39.300 1.485 -12.944 1.00 32.59 86 SER A O 1
ATOM 678 N N . ASN A 1 87 ? 41.254 1.011 -11.912 1.00 37.75 87 ASN A N 1
ATOM 679 C CA . ASN A 1 87 ? 42.140 1.939 -12.610 1.00 37.75 87 ASN A CA 1
ATOM 680 C C . ASN A 1 87 ? 42.270 1.600 -14.101 1.00 37.75 87 ASN A C 1
ATOM 682 O O . ASN A 1 87 ? 42.451 0.430 -14.423 1.00 37.75 87 ASN A O 1
ATOM 686 N N . PHE A 1 88 ? 42.320 2.622 -14.959 1.00 33.47 88 PHE A N 1
ATOM 687 C CA . PHE A 1 88 ? 43.199 2.657 -16.131 1.00 33.47 88 PHE A CA 1
ATOM 688 C C . PHE A 1 88 ? 43.603 4.110 -16.410 1.00 33.47 88 PHE A C 1
ATOM 690 O O . PHE A 1 88 ? 42.761 4.965 -16.681 1.00 33.47 88 PHE A O 1
ATOM 697 N N . ASP A 1 89 ? 44.906 4.359 -16.303 1.00 33.88 89 ASP A N 1
ATOM 698 C CA . ASP A 1 89 ? 45.608 5.498 -16.883 1.00 33.88 89 ASP A CA 1
ATOM 699 C C . ASP A 1 89 ? 45.565 5.413 -18.415 1.00 33.88 89 ASP A C 1
ATOM 701 O O . ASP A 1 89 ? 45.787 4.332 -18.959 1.00 33.88 89 ASP A O 1
ATOM 705 N N . ALA A 1 90 ? 45.335 6.541 -19.095 1.00 34.38 90 ALA A N 1
ATOM 706 C CA . ALA A 1 90 ? 46.006 6.921 -20.347 1.00 34.38 90 ALA A CA 1
ATOM 707 C C . ALA A 1 90 ? 45.424 8.235 -20.901 1.00 34.38 90 ALA A C 1
ATOM 709 O O . ALA A 1 90 ? 44.311 8.286 -21.411 1.00 34.38 90 ALA A O 1
ATOM 710 N N . GLU A 1 91 ? 46.216 9.299 -20.775 1.00 36.69 91 GLU A N 1
ATOM 711 C CA . GLU A 1 91 ? 46.670 10.116 -21.908 1.00 36.69 91 GLU A CA 1
ATOM 712 C C . GLU A 1 91 ? 45.638 10.481 -23.003 1.00 36.69 91 GLU A C 1
ATOM 714 O O . GLU A 1 91 ? 45.450 9.756 -23.975 1.00 36.69 91 GLU A O 1
ATOM 719 N N . GLU A 1 92 ? 45.065 11.689 -22.934 1.00 35.22 92 GLU A N 1
ATOM 720 C CA . GLU A 1 92 ? 44.447 12.330 -24.104 1.00 35.22 92 GLU A CA 1
ATOM 721 C C . GLU A 1 92 ? 45.327 13.497 -24.577 1.00 35.22 92 GLU A C 1
ATOM 723 O O . GLU A 1 92 ? 45.210 14.646 -24.150 1.00 35.22 92 GLU A O 1
ATOM 728 N N . LYS A 1 93 ? 46.262 13.165 -25.472 1.00 39.62 93 LYS A N 1
ATOM 729 C CA . LYS A 1 93 ? 46.994 14.107 -26.322 1.00 39.62 93 LYS A CA 1
ATOM 730 C C . LYS A 1 93 ? 46.615 13.820 -27.775 1.00 39.62 93 LYS A C 1
ATOM 732 O O . LYS A 1 93 ? 47.089 12.857 -28.362 1.00 39.62 93 LYS A O 1
ATOM 737 N N . CYS A 1 94 ? 45.803 14.685 -28.372 1.00 36.91 94 CYS A N 1
ATOM 738 C CA . CYS A 1 94 ? 45.624 14.795 -29.826 1.00 36.91 94 CYS A CA 1
ATOM 739 C C . CYS A 1 94 ? 45.709 16.290 -30.166 1.00 36.91 94 CYS A C 1
ATOM 741 O O . CYS A 1 94 ? 44.806 17.061 -29.869 1.00 36.91 94 CYS A O 1
ATOM 743 N N . ILE A 1 95 ? 46.902 16.816 -30.448 1.00 39.69 95 ILE A N 1
ATOM 744 C CA . ILE A 1 95 ? 47.575 16.846 -31.760 1.00 39.69 95 ILE A CA 1
ATOM 745 C C . ILE A 1 95 ? 46.749 17.588 -32.824 1.00 39.69 95 ILE A C 1
ATOM 747 O O . ILE A 1 95 ? 45.849 17.054 -33.457 1.00 39.69 95 ILE A O 1
ATOM 751 N N . ASN A 1 96 ? 47.167 18.843 -33.001 1.00 33.81 96 ASN A N 1
ATOM 752 C CA . ASN A 1 96 ? 47.361 19.589 -34.242 1.00 33.81 96 ASN A CA 1
ATOM 753 C C . ASN A 1 96 ? 46.224 19.632 -35.268 1.00 33.81 96 ASN A C 1
ATOM 755 O O . ASN A 1 96 ? 46.113 18.823 -36.185 1.00 33.81 96 ASN A O 1
ATOM 759 N N . LYS A 1 97 ? 45.524 20.765 -35.227 1.00 43.53 97 LYS A N 1
ATOM 760 C CA . LYS A 1 97 ? 44.840 21.366 -36.369 1.00 43.53 97 LYS A CA 1
ATOM 761 C C . LYS A 1 97 ? 45.891 21.868 -37.375 1.00 43.53 97 LYS A C 1
ATOM 763 O O . LYS A 1 97 ? 46.303 23.024 -37.322 1.00 43.53 97 LYS A O 1
ATOM 768 N N . VAL A 1 98 ? 46.352 20.995 -38.272 1.00 33.97 98 VAL A N 1
ATOM 769 C CA . VAL A 1 98 ? 47.107 21.400 -39.468 1.00 33.97 98 VAL A CA 1
ATOM 770 C C . VAL A 1 98 ? 46.101 21.795 -40.542 1.00 33.97 98 VAL A C 1
ATOM 772 O O . VAL A 1 98 ? 45.451 20.959 -41.162 1.00 33.97 98 VAL A O 1
ATOM 775 N N . VAL A 1 99 ? 45.964 23.103 -40.749 1.00 41.53 99 VAL A N 1
ATOM 776 C CA . VAL A 1 99 ? 45.389 23.661 -41.973 1.00 41.53 99 VAL A CA 1
ATOM 777 C C . VAL A 1 99 ? 46.440 23.479 -43.068 1.00 41.53 99 VAL A C 1
ATOM 779 O O . VAL A 1 99 ? 47.357 24.288 -43.196 1.00 41.53 99 VAL A O 1
ATOM 782 N N . CYS A 1 100 ? 46.327 22.404 -43.847 1.00 31.52 100 CYS A N 1
ATOM 783 C CA . CYS A 1 100 ? 47.028 22.296 -45.120 1.00 31.52 100 CYS A CA 1
ATOM 784 C C . CYS A 1 100 ? 46.180 22.958 -46.205 1.00 31.52 100 CYS A C 1
ATOM 786 O O . CYS A 1 100 ? 45.150 22.458 -46.646 1.00 31.52 100 CYS A O 1
ATOM 788 N N . ARG A 1 101 ? 46.657 24.135 -46.601 1.00 37.00 101 ARG A N 1
ATOM 789 C CA . ARG A 1 101 ? 46.317 24.854 -47.821 1.00 37.00 101 ARG A CA 1
ATOM 790 C C . ARG A 1 101 ? 46.798 24.009 -49.007 1.00 37.00 101 ARG A C 1
ATOM 792 O O . ARG A 1 101 ? 47.990 23.723 -49.102 1.00 37.00 101 ARG A O 1
ATOM 799 N N . SER A 1 102 ? 45.910 23.626 -49.916 1.00 35.59 102 SER A N 1
ATOM 800 C CA . SER A 1 102 ? 46.300 23.125 -51.238 1.00 35.59 102 SER A CA 1
ATOM 801 C C . SER A 1 102 ? 45.331 23.655 -52.282 1.00 35.59 102 SER A C 1
ATOM 803 O O . SER A 1 102 ? 44.141 23.364 -52.287 1.00 35.59 102 SER A O 1
ATOM 805 N N . SER A 1 103 ? 45.904 24.524 -53.096 1.00 40.12 103 SER A N 1
ATOM 806 C CA . SER A 1 103 ? 45.388 25.249 -54.239 1.00 40.12 103 SER A CA 1
ATOM 807 C C . SER A 1 103 ? 44.701 24.339 -55.259 1.00 40.12 103 SER A C 1
ATOM 809 O O . SER A 1 103 ? 45.323 23.410 -55.765 1.00 40.12 103 SER A O 1
ATOM 811 N N . SER A 1 104 ? 43.475 24.675 -55.659 1.00 39.25 104 SER A N 1
ATOM 812 C CA . SER A 1 104 ? 42.959 24.334 -56.984 1.00 39.25 104 SER A CA 1
ATOM 813 C C . SER A 1 104 ? 43.093 25.571 -57.869 1.00 39.25 104 SER A C 1
ATOM 815 O O . SER A 1 104 ? 42.224 26.440 -57.935 1.00 39.25 104 SER A O 1
ATOM 817 N N . THR A 1 105 ? 44.251 25.681 -58.521 1.00 36.62 105 THR A N 1
ATOM 818 C CA . THR A 1 105 ? 44.426 26.584 -59.657 1.00 36.62 105 THR A CA 1
ATOM 819 C C . THR A 1 105 ? 43.496 26.093 -60.756 1.00 36.62 105 THR A C 1
ATOM 821 O O . THR A 1 105 ? 43.719 25.040 -61.352 1.00 36.62 105 THR A O 1
ATOM 824 N N . GLY A 1 106 ? 42.415 26.843 -60.955 1.00 34.53 106 GLY A N 1
ATOM 825 C CA . GLY A 1 106 ? 41.475 26.657 -62.044 1.00 34.53 106 GLY A CA 1
ATOM 826 C C . GLY A 1 106 ? 42.193 26.708 -63.386 1.00 34.53 106 GLY A C 1
ATOM 827 O O . GLY A 1 106 ? 43.015 27.585 -63.654 1.00 34.53 106 GLY A O 1
ATOM 828 N N . VAL A 1 107 ? 41.867 25.713 -64.198 1.00 37.75 107 VAL A N 1
ATOM 829 C CA . VAL A 1 107 ? 42.307 25.527 -65.571 1.00 37.75 107 VAL A CA 1
ATOM 830 C C . VAL A 1 107 ? 41.925 26.748 -66.410 1.00 37.75 107 VAL A C 1
ATOM 832 O O . VAL A 1 107 ? 40.786 27.210 -66.411 1.00 37.75 107 VAL A O 1
ATOM 835 N N . SER A 1 108 ? 42.933 27.257 -67.110 1.00 29.84 108 SER A N 1
ATOM 836 C CA . SER A 1 108 ? 42.899 28.371 -68.055 1.00 29.84 108 SER A CA 1
ATOM 837 C C . SER A 1 108 ? 42.018 28.069 -69.282 1.00 29.84 108 SER A C 1
ATOM 839 O O . SER A 1 108 ? 42.212 27.022 -69.908 1.00 29.84 108 SER A O 1
ATOM 841 N N . PRO A 1 109 ? 41.105 28.971 -69.700 1.00 42.56 109 PRO A N 1
ATOM 842 C CA . PRO A 1 109 ? 40.450 28.891 -70.998 1.00 42.56 109 PRO A CA 1
ATOM 843 C C . PRO A 1 109 ? 41.286 29.605 -72.069 1.00 42.56 109 PRO A C 1
ATOM 845 O O . PRO A 1 109 ? 41.509 30.814 -72.022 1.00 42.56 109 PRO A O 1
ATOM 848 N N . ARG A 1 110 ? 41.698 28.853 -73.093 1.00 33.53 110 ARG A N 1
ATOM 849 C CA . ARG A 1 110 ? 42.287 29.371 -74.333 1.00 33.53 110 ARG A CA 1
ATOM 850 C C . ARG A 1 110 ? 41.201 29.450 -75.406 1.00 33.53 110 ARG A C 1
ATOM 852 O O . ARG A 1 110 ? 40.815 28.403 -75.903 1.00 33.53 110 ARG A O 1
ATOM 859 N N . THR A 1 111 ? 40.811 30.656 -75.840 1.00 33.47 111 THR A N 1
ATOM 860 C CA . THR A 1 111 ? 40.384 30.905 -77.237 1.00 33.47 111 THR A CA 1
ATOM 861 C C . THR A 1 111 ? 40.349 32.398 -77.619 1.00 33.47 111 THR A C 1
ATOM 863 O O . THR A 1 111 ? 39.503 33.136 -77.136 1.00 33.47 111 THR A O 1
ATOM 866 N N . LYS A 1 112 ? 41.224 32.738 -78.587 1.00 38.94 112 LYS A N 1
ATOM 867 C CA . LYS A 1 112 ? 41.162 33.750 -79.676 1.00 38.94 112 LYS A CA 1
ATOM 868 C C . LYS A 1 112 ? 41.080 35.257 -79.350 1.00 38.94 112 LYS A C 1
ATOM 870 O O . LYS A 1 112 ? 40.032 35.733 -78.947 1.00 38.94 112 LYS A O 1
ATOM 875 N N . HIS A 1 113 ? 42.114 36.013 -79.760 1.00 33.16 113 HIS A N 1
ATOM 876 C CA . HIS A 1 113 ? 42.047 37.025 -80.843 1.00 33.16 113 HIS A CA 1
ATOM 877 C C . HIS A 1 113 ? 43.370 37.826 -80.986 1.00 33.16 113 HIS A C 1
ATOM 879 O O . HIS A 1 113 ? 43.814 38.459 -80.038 1.00 33.16 113 HIS A O 1
ATOM 885 N N . ASN A 1 114 ? 43.925 37.784 -82.205 1.00 36.69 114 ASN A N 1
ATOM 886 C CA . ASN A 1 114 ? 44.819 38.693 -82.953 1.00 36.69 114 ASN A CA 1
ATOM 887 C C . ASN A 1 114 ? 45.830 39.630 -82.252 1.00 36.69 114 ASN A C 1
ATOM 889 O O . ASN A 1 114 ? 45.438 40.563 -81.562 1.00 36.69 114 ASN A O 1
ATOM 893 N N . GLY A 1 115 ? 47.089 39.526 -82.707 1.00 41.25 115 GLY A N 1
ATOM 894 C CA . GLY A 1 115 ? 47.669 40.554 -83.586 1.00 41.25 115 GLY A CA 1
ATOM 895 C C . GLY A 1 115 ? 48.819 41.408 -83.043 1.00 41.25 115 GLY A C 1
ATOM 896 O O . GLY A 1 115 ? 48.567 42.540 -82.672 1.00 41.25 115 GLY A O 1
ATOM 897 N N . GLU A 1 116 ? 50.063 40.922 -83.131 1.00 38.41 116 GLU A N 1
ATOM 898 C CA . GLU A 1 116 ? 51.299 41.731 -83.264 1.00 38.41 116 GLU A CA 1
ATOM 899 C C . GLU A 1 116 ? 52.457 40.767 -83.591 1.00 38.41 116 GLU A C 1
ATOM 901 O O . GLU A 1 116 ? 52.688 39.804 -82.868 1.00 38.41 116 GLU A O 1
ATOM 906 N N . LYS A 1 117 ? 52.912 40.726 -84.851 1.00 48.97 117 LYS A N 1
ATOM 907 C CA . LYS A 1 117 ? 54.180 41.315 -85.319 1.00 48.97 117 LYS A CA 1
ATOM 908 C C . LYS A 1 117 ? 55.354 41.011 -84.388 1.00 48.97 117 LYS A C 1
ATOM 910 O O . LYS A 1 117 ? 55.631 41.794 -83.495 1.00 48.97 117 LYS A O 1
ATOM 915 N N . ASP A 1 118 ? 56.070 39.931 -84.690 1.00 43.72 118 ASP A N 1
ATOM 916 C CA . ASP A 1 118 ? 57.515 39.944 -84.505 1.00 43.72 118 ASP A CA 1
ATOM 917 C C . ASP A 1 118 ? 58.216 39.189 -85.634 1.00 43.72 118 ASP A C 1
ATOM 919 O O . ASP A 1 118 ? 57.822 38.109 -86.079 1.00 43.72 118 ASP A O 1
ATOM 923 N N . GLU A 1 119 ? 59.213 39.888 -86.139 1.00 45.72 119 GLU A N 1
ATOM 924 C CA . GLU A 1 119 ? 60.018 39.681 -87.322 1.00 45.72 119 GLU A CA 1
ATOM 925 C C . GLU A 1 119 ? 61.221 38.822 -86.921 1.00 45.72 119 GLU A C 1
ATOM 927 O O . GLU A 1 119 ? 62.096 39.276 -86.189 1.00 45.72 119 GLU A O 1
ATOM 932 N N . PHE A 1 120 ? 61.274 37.565 -87.370 1.00 43.28 120 PHE A N 1
ATOM 933 C CA . PHE A 1 120 ? 62.498 36.766 -87.284 1.00 43.28 120 PHE A CA 1
ATOM 934 C C . PHE A 1 120 ? 62.809 36.150 -88.643 1.00 43.28 120 PHE A C 1
ATOM 936 O O . PHE A 1 120 ? 62.151 35.225 -89.120 1.00 43.28 120 PHE A O 1
ATOM 943 N N . LEU A 1 121 ? 63.813 36.749 -89.274 1.00 40.41 121 LEU A N 1
ATOM 944 C CA . LEU A 1 121 ? 64.396 36.368 -90.547 1.00 40.41 121 LEU A CA 1
ATOM 945 C C . LEU A 1 121 ? 65.077 34.998 -90.421 1.00 40.41 121 LEU A C 1
ATOM 947 O O . LEU A 1 121 ? 65.960 34.812 -89.586 1.00 40.41 121 LEU A O 1
ATOM 951 N N . VAL A 1 122 ? 64.710 34.069 -91.301 1.00 45.16 122 VAL A N 1
ATOM 952 C CA . VAL A 1 122 ? 65.500 32.874 -91.618 1.00 45.16 122 VAL A CA 1
ATOM 953 C C . VAL A 1 122 ? 65.995 33.040 -93.053 1.00 45.16 122 VAL A C 1
ATOM 955 O O . VAL A 1 122 ? 65.177 32.968 -93.969 1.00 45.16 122 VAL A O 1
ATOM 958 N N . PRO A 1 123 ? 67.294 33.291 -93.279 1.00 48.53 123 PRO A N 1
ATOM 959 C CA . PRO A 1 123 ? 67.851 33.206 -94.619 1.00 48.53 123 PRO A CA 1
ATOM 960 C C . PRO A 1 123 ? 68.074 31.758 -95.056 1.00 48.53 123 PRO A C 1
ATOM 962 O O . PRO A 1 123 ? 68.687 30.950 -94.356 1.00 48.53 123 PRO A O 1
ATOM 965 N N . GLU A 1 124 ? 67.560 31.488 -96.249 1.00 41.53 124 GLU A N 1
ATOM 966 C CA . GLU A 1 124 ? 67.813 30.336 -97.102 1.00 41.53 124 GLU A CA 1
ATOM 967 C C . GLU A 1 124 ? 69.311 30.015 -97.223 1.00 41.53 124 GLU A C 1
ATOM 969 O O . GLU A 1 124 ? 70.141 30.899 -97.439 1.00 41.53 124 GLU A O 1
ATOM 974 N N . LEU A 1 125 ? 69.646 28.724 -97.170 1.00 45.03 125 LEU A N 1
ATOM 975 C CA . LEU A 1 125 ? 70.890 28.199 -97.724 1.00 45.03 125 LEU A CA 1
ATOM 976 C C . LEU A 1 125 ? 70.547 27.332 -98.930 1.00 45.03 125 LEU A C 1
ATOM 978 O O . LEU A 1 125 ? 69.847 26.326 -98.819 1.00 45.03 125 LEU A O 1
ATOM 982 N N . ASN A 1 126 ? 71.040 27.790 -100.074 1.00 44.53 126 ASN A N 1
ATOM 983 C CA . ASN A 1 126 ? 70.847 27.222 -101.392 1.00 44.53 126 ASN A CA 1
ATOM 984 C C . ASN A 1 126 ? 71.913 26.151 -101.704 1.00 44.53 126 ASN A C 1
ATOM 986 O O . ASN A 1 126 ? 73.083 26.331 -101.375 1.00 44.53 126 ASN A O 1
ATOM 990 N N . ASP A 1 127 ? 71.460 25.078 -102.358 1.00 42.09 127 ASP A N 1
ATOM 991 C CA . ASP A 1 127 ? 72.121 24.162 -103.303 1.00 42.09 127 ASP A CA 1
ATOM 992 C C . ASP A 1 127 ? 73.613 23.784 -103.157 1.00 42.09 127 ASP A C 1
ATOM 994 O O . ASP A 1 127 ? 74.505 24.592 -103.409 1.00 42.09 127 ASP A O 1
ATOM 998 N N . SER A 1 128 ? 73.899 22.474 -103.040 1.00 41.19 128 SER A N 1
ATOM 999 C CA . SER A 1 128 ? 74.436 21.668 -104.167 1.00 41.19 128 SER A CA 1
ATOM 1000 C C . SER A 1 128 ? 75.113 20.347 -103.761 1.00 41.19 128 SER A C 1
ATOM 1002 O O . SER A 1 128 ? 75.905 20.271 -102.825 1.00 41.19 128 SER A O 1
ATOM 1004 N N . SER A 1 129 ? 74.936 19.369 -104.655 1.00 39.00 129 SER A N 1
ATOM 1005 C CA . SER A 1 129 ? 75.828 18.248 -105.004 1.00 3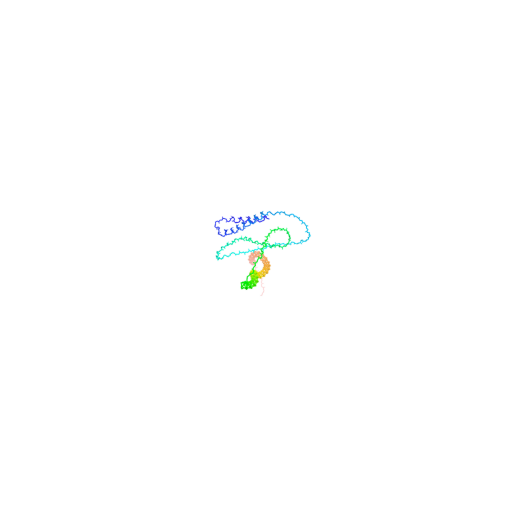9.00 129 SER A CA 1
ATOM 1006 C C . SER A 1 129 ? 75.456 16.840 -104.516 1.00 39.00 129 SER A C 1
ATOM 1008 O O . SER A 1 129 ? 75.431 16.498 -103.338 1.00 39.00 129 SER A O 1
ATOM 1010 N N . ALA A 1 130 ? 75.167 16.013 -105.520 1.00 49.69 130 ALA A N 1
ATOM 1011 C CA . ALA A 1 130 ? 74.939 14.585 -105.459 1.00 49.69 130 ALA A CA 1
ATOM 1012 C C . ALA A 1 130 ? 76.220 13.808 -105.114 1.00 49.69 130 ALA A C 1
ATOM 1014 O O . ALA A 1 130 ? 77.295 14.129 -105.615 1.00 49.69 130 ALA A O 1
ATOM 1015 N N . SER A 1 131 ? 76.087 12.709 -104.367 1.00 41.84 131 SER A N 1
ATOM 1016 C CA . SER A 1 131 ? 77.049 11.603 -104.412 1.00 41.84 131 SER A CA 1
ATOM 1017 C C . SER A 1 131 ? 76.393 10.304 -103.937 1.00 41.84 131 SER A C 1
ATOM 1019 O O . SER A 1 131 ? 75.783 10.238 -102.870 1.00 41.84 131 SER A O 1
ATOM 1021 N N . ALA A 1 132 ? 76.483 9.274 -104.774 1.00 49.25 132 ALA A N 1
ATOM 1022 C CA . ALA A 1 132 ? 75.788 7.992 -104.703 1.00 49.25 132 ALA A CA 1
ATOM 1023 C C . ALA A 1 132 ? 76.346 7.027 -103.630 1.00 49.25 132 ALA A C 1
ATOM 1025 O O . ALA A 1 132 ? 76.556 5.844 -103.888 1.00 49.25 132 ALA A O 1
ATOM 1026 N N . HIS A 1 133 ? 76.541 7.524 -102.407 1.00 52.72 133 HIS A N 1
ATOM 1027 C CA . HIS A 1 133 ? 76.896 6.728 -101.224 1.00 52.72 133 HIS A CA 1
ATOM 1028 C C . HIS A 1 133 ? 75.832 6.780 -100.104 1.00 52.72 133 HIS A C 1
ATOM 1030 O O . HIS A 1 133 ? 76.028 6.191 -99.047 1.00 52.72 133 HIS A O 1
ATOM 1036 N N . SER A 1 134 ? 74.673 7.413 -100.338 1.00 54.28 134 SER A N 1
ATOM 1037 C CA . SER A 1 134 ? 73.641 7.692 -99.319 1.00 54.28 134 SER A CA 1
ATOM 1038 C C . SER A 1 134 ? 72.533 6.638 -99.152 1.00 54.28 134 SER A C 1
ATOM 1040 O O . SER A 1 134 ? 71.706 6.768 -98.251 1.00 54.28 134 SER A O 1
ATOM 1042 N N . SER A 1 135 ? 72.475 5.598 -99.993 1.00 56.56 135 SER A N 1
ATOM 1043 C CA . SER A 1 135 ? 71.336 4.659 -99.993 1.00 56.56 135 SER A CA 1
ATOM 1044 C C . SER A 1 135 ? 71.269 3.791 -98.731 1.00 56.56 135 SER A C 1
ATOM 1046 O O . SER A 1 135 ? 70.190 3.591 -98.191 1.00 56.56 135 SER A O 1
ATOM 1048 N N . ASN A 1 136 ? 72.412 3.308 -98.229 1.00 60.84 136 ASN A N 1
ATOM 1049 C CA . ASN A 1 136 ? 72.439 2.342 -97.121 1.00 60.84 136 ASN A CA 1
ATOM 1050 C C . ASN A 1 136 ? 72.198 3.002 -95.744 1.00 60.84 136 ASN A C 1
ATOM 1052 O O . ASN A 1 136 ? 71.622 2.399 -94.844 1.00 60.84 136 ASN A O 1
ATOM 1056 N N . GLU A 1 137 ? 72.615 4.260 -95.580 1.00 67.69 137 GLU A N 1
ATOM 1057 C CA . GLU A 1 137 ? 72.411 5.041 -94.351 1.00 67.69 137 GLU A CA 1
ATOM 1058 C C . GLU A 1 137 ? 70.958 5.518 -94.231 1.00 67.69 137 GLU A C 1
ATOM 1060 O O . GLU A 1 137 ? 70.346 5.434 -93.168 1.00 67.69 137 GLU A O 1
ATOM 1065 N N . LYS A 1 138 ? 70.365 5.938 -95.355 1.00 75.69 138 LYS A N 1
ATOM 1066 C CA . LYS A 1 138 ? 68.954 6.322 -95.450 1.00 75.69 138 LYS A CA 1
ATOM 1067 C C . LYS A 1 138 ? 68.016 5.176 -95.053 1.00 75.69 138 LYS A C 1
ATOM 1069 O O . LYS A 1 138 ? 67.088 5.401 -94.278 1.00 75.69 138 LYS A O 1
ATOM 1074 N N . ASP A 1 139 ? 68.305 3.954 -95.498 1.00 81.06 139 ASP A N 1
ATOM 1075 C CA . ASP A 1 139 ? 67.530 2.764 -95.133 1.00 81.06 139 ASP A CA 1
ATOM 1076 C C . ASP A 1 139 ? 67.639 2.431 -93.629 1.00 81.06 139 ASP A C 1
ATOM 1078 O O . ASP A 1 139 ? 66.657 2.008 -93.013 1.00 81.06 139 ASP A O 1
ATOM 1082 N N . ALA A 1 140 ? 68.795 2.677 -92.996 1.00 83.00 140 ALA A N 1
ATOM 1083 C CA . ALA A 1 140 ? 68.973 2.526 -91.548 1.00 83.00 140 ALA A CA 1
ATOM 1084 C C . ALA A 1 140 ? 68.174 3.574 -90.747 1.00 83.00 140 ALA A C 1
ATOM 1086 O O . ALA A 1 140 ? 67.524 3.231 -89.754 1.00 83.00 140 ALA A O 1
ATOM 1087 N N . TYR A 1 141 ? 68.144 4.832 -91.207 1.00 87.62 141 TYR A N 1
ATOM 1088 C CA . TYR A 1 141 ? 67.301 5.876 -90.612 1.00 87.62 141 TYR A CA 1
ATOM 1089 C C . TYR A 1 141 ? 65.807 5.561 -90.759 1.00 87.62 141 TYR A C 1
ATOM 1091 O O . TYR A 1 141 ? 65.041 5.750 -89.814 1.00 87.62 141 TYR A O 1
ATOM 1099 N N . GLU A 1 142 ? 65.371 5.029 -91.902 1.00 88.19 142 GLU A N 1
ATOM 1100 C CA . GLU A 1 142 ? 63.976 4.618 -92.104 1.00 88.19 142 GLU A CA 1
ATOM 1101 C C . GLU A 1 142 ? 63.560 3.453 -91.190 1.00 88.19 142 GLU A C 1
ATOM 1103 O O . GLU A 1 142 ? 62.436 3.437 -90.669 1.00 88.19 142 GLU A O 1
ATOM 1108 N N . GLN A 1 143 ? 64.461 2.497 -90.941 1.00 90.50 143 GLN A N 1
ATOM 1109 C CA . GLN A 1 143 ? 64.228 1.411 -89.984 1.00 90.50 143 GLN A CA 1
ATOM 1110 C C . GLN A 1 143 ? 64.111 1.925 -88.544 1.00 90.50 143 GLN A C 1
ATOM 1112 O O . GLN A 1 143 ? 63.187 1.523 -87.829 1.00 90.50 143 GLN A O 1
ATOM 1117 N N . GLU A 1 144 ? 64.976 2.851 -88.124 1.00 92.50 144 GLU A N 1
ATOM 1118 C CA . GLU A 1 144 ? 64.899 3.456 -86.790 1.00 92.50 144 GLU A CA 1
ATOM 1119 C C . GLU A 1 144 ? 63.629 4.307 -86.633 1.00 92.50 144 GLU A C 1
ATOM 1121 O O . GLU A 1 144 ? 62.932 4.190 -85.627 1.00 92.50 144 GLU A O 1
ATOM 1126 N N . ILE A 1 145 ? 63.227 5.069 -87.660 1.00 93.25 145 ILE A N 1
ATOM 1127 C CA . ILE A 1 145 ? 61.947 5.799 -87.672 1.00 93.25 145 ILE A CA 1
ATOM 1128 C C . ILE A 1 145 ? 60.769 4.835 -87.481 1.00 93.25 145 ILE A C 1
ATOM 1130 O O . ILE A 1 145 ? 59.845 5.125 -86.718 1.00 93.25 145 ILE A O 1
ATOM 1134 N N . ARG A 1 146 ? 60.781 3.670 -88.141 1.00 95.69 146 ARG A N 1
ATOM 1135 C CA . ARG A 1 146 ? 59.736 2.647 -87.976 1.00 95.69 146 ARG A CA 1
ATOM 1136 C C . ARG A 1 146 ? 59.713 2.084 -86.553 1.00 95.69 146 ARG A C 1
ATOM 1138 O O . ARG A 1 146 ? 58.639 1.951 -85.969 1.00 95.69 146 ARG A O 1
ATOM 1145 N N . LYS A 1 147 ? 60.881 1.787 -85.982 1.00 95.81 147 LYS A N 1
ATOM 1146 C CA . LYS A 1 147 ? 61.018 1.289 -84.607 1.00 95.81 147 LYS A CA 1
ATOM 1147 C C . LYS A 1 147 ? 60.538 2.316 -83.581 1.00 95.81 147 LYS A C 1
ATOM 1149 O O . LYS A 1 147 ? 59.765 1.966 -82.694 1.00 95.81 147 LYS A O 1
ATOM 1154 N N . LEU A 1 148 ? 60.921 3.583 -83.735 1.00 96.50 148 LEU A N 1
ATOM 1155 C CA . LEU A 1 148 ? 60.466 4.678 -82.878 1.00 96.50 148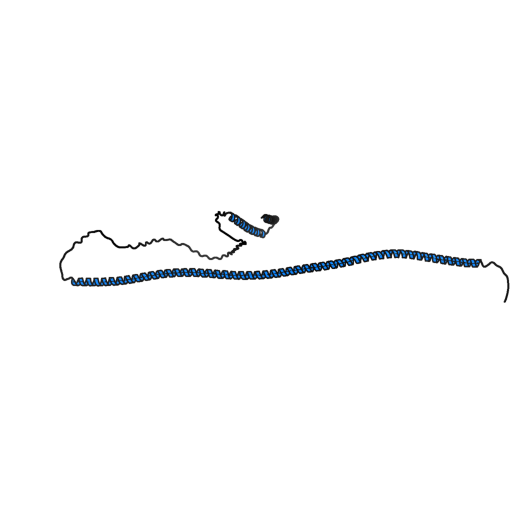 LEU A CA 1
ATOM 1156 C C . LEU A 1 148 ? 58.951 4.874 -82.972 1.00 96.50 148 LEU A C 1
ATOM 1158 O O . LEU A 1 148 ? 58.298 5.000 -81.942 1.00 96.50 148 LEU A O 1
ATOM 1162 N N . ARG A 1 149 ? 58.366 4.817 -84.176 1.00 96.69 149 ARG A N 1
ATOM 1163 C CA . ARG A 1 149 ? 56.904 4.864 -84.356 1.00 96.69 149 ARG A CA 1
ATOM 1164 C C . ARG A 1 149 ? 56.196 3.723 -83.624 1.00 96.69 149 ARG A C 1
ATOM 1166 O O . ARG A 1 149 ? 55.227 3.977 -82.916 1.00 96.69 149 ARG A O 1
ATOM 1173 N N . ASN A 1 150 ? 56.699 2.494 -83.738 1.00 96.62 150 ASN A N 1
ATOM 1174 C CA . ASN A 1 150 ? 56.141 1.350 -83.013 1.00 96.62 150 ASN A CA 1
ATOM 1175 C C . ASN A 1 150 ? 56.269 1.522 -81.492 1.00 96.62 150 ASN A C 1
ATOM 1177 O O . ASN A 1 150 ? 55.316 1.253 -80.766 1.00 96.62 150 ASN A O 1
ATOM 1181 N N . ASN A 1 151 ? 57.408 2.027 -81.011 1.00 97.31 151 ASN A N 1
ATOM 1182 C CA . ASN A 1 151 ? 57.602 2.326 -79.592 1.00 97.31 151 ASN A CA 1
ATOM 1183 C C . ASN A 1 151 ? 56.625 3.399 -79.098 1.00 97.31 151 ASN A C 1
ATOM 1185 O O . ASN A 1 151 ? 56.059 3.240 -78.024 1.00 97.31 151 ASN A O 1
ATOM 1189 N N . ILE A 1 152 ? 56.388 4.456 -79.881 1.00 97.62 152 ILE A N 1
ATOM 1190 C CA . ILE A 1 152 ? 55.406 5.500 -79.553 1.00 97.62 152 ILE A CA 1
ATOM 1191 C C . ILE A 1 152 ? 54.007 4.891 -79.418 1.00 97.62 152 ILE A C 1
ATOM 1193 O O . ILE A 1 152 ? 53.340 5.146 -78.420 1.00 97.62 152 ILE A O 1
ATOM 1197 N N . ILE A 1 153 ? 53.585 4.045 -80.365 1.00 97.56 153 ILE A N 1
ATOM 1198 C CA . ILE A 1 153 ? 52.273 3.377 -80.312 1.00 97.56 153 ILE A CA 1
ATOM 1199 C C . ILE A 1 153 ? 52.159 2.496 -79.058 1.00 97.56 153 ILE A C 1
ATOM 1201 O O . ILE A 1 153 ? 51.177 2.589 -78.326 1.00 97.56 153 ILE A O 1
ATOM 1205 N N . MET A 1 154 ? 53.178 1.681 -78.769 1.00 97.50 154 MET A N 1
ATOM 1206 C CA . MET A 1 154 ? 53.192 0.811 -77.586 1.00 97.50 154 MET A CA 1
ATOM 1207 C C . MET A 1 154 ? 53.176 1.600 -76.269 1.00 97.50 154 MET A C 1
ATOM 1209 O O . MET A 1 154 ? 52.510 1.195 -75.316 1.00 97.50 154 MET A O 1
ATOM 1213 N N . LEU A 1 155 ? 53.899 2.721 -76.200 1.00 97.81 155 LEU A N 1
ATOM 1214 C CA . LEU A 1 155 ? 53.912 3.592 -75.024 1.00 97.81 155 LEU A CA 1
ATOM 1215 C C . LEU A 1 155 ? 52.560 4.275 -74.815 1.00 97.81 155 LEU A C 1
ATOM 1217 O O . LEU A 1 155 ? 52.084 4.305 -73.686 1.00 97.81 155 LEU A O 1
ATOM 1221 N N . GLN A 1 156 ? 51.921 4.752 -75.883 1.00 97.94 156 GLN A N 1
ATOM 1222 C CA . GLN A 1 156 ? 50.593 5.366 -75.815 1.00 97.94 156 GLN A CA 1
ATOM 1223 C C . GLN A 1 156 ? 49.508 4.371 -75.384 1.00 97.94 156 GLN A C 1
ATOM 1225 O O . GLN A 1 156 ? 48.617 4.721 -74.616 1.00 97.94 156 GLN A O 1
ATOM 1230 N N . GLU A 1 157 ? 49.570 3.122 -75.848 1.00 98.06 157 GLU A N 1
ATOM 1231 C CA . GLU A 1 157 ? 48.621 2.088 -75.418 1.00 98.06 157 GLU A CA 1
ATOM 1232 C C . GLU A 1 157 ? 48.807 1.729 -73.938 1.00 98.06 157 GLU A C 1
ATOM 1234 O O . GLU A 1 157 ? 47.845 1.592 -73.176 1.00 98.06 157 GLU A O 1
ATOM 1239 N N . ARG A 1 158 ? 50.067 1.644 -73.499 1.00 97.94 158 ARG A N 1
ATOM 1240 C CA . ARG A 1 158 ? 50.399 1.459 -72.087 1.00 97.94 158 ARG A CA 1
ATOM 1241 C C . ARG A 1 158 ? 49.925 2.638 -71.237 1.00 97.94 158 ARG A C 1
ATOM 1243 O O . ARG A 1 158 ? 49.406 2.407 -70.152 1.00 97.94 158 ARG A O 1
ATOM 1250 N N . GLU A 1 159 ? 50.097 3.869 -71.711 1.00 97.06 159 GLU A N 1
ATOM 1251 C CA . GLU A 1 159 ? 49.614 5.085 -71.047 1.00 97.06 159 GLU A CA 1
ATOM 1252 C C . GLU A 1 159 ? 48.094 5.035 -70.862 1.00 97.06 159 GLU A C 1
ATOM 1254 O O . GLU A 1 159 ? 47.634 5.109 -69.726 1.00 97.06 159 GLU A O 1
ATOM 1259 N N . ARG A 1 160 ? 47.325 4.759 -71.926 1.00 98.12 160 ARG A N 1
ATOM 1260 C CA . ARG A 1 160 ? 45.862 4.586 -71.828 1.00 98.12 160 ARG A CA 1
ATOM 1261 C C . ARG A 1 160 ? 45.458 3.500 -70.837 1.00 98.12 160 ARG A C 1
ATOM 1263 O O . ARG A 1 160 ? 44.528 3.682 -70.058 1.00 98.12 160 ARG A O 1
ATOM 1270 N N . THR A 1 161 ? 46.162 2.370 -70.842 1.00 98.31 161 THR A N 1
ATOM 1271 C CA . THR A 1 161 ? 45.895 1.278 -69.894 1.00 98.31 161 THR A CA 1
ATOM 1272 C C . THR A 1 161 ? 46.135 1.724 -68.448 1.00 98.31 161 THR A C 1
ATOM 1274 O O . THR A 1 161 ? 45.337 1.414 -67.564 1.00 98.31 161 THR A O 1
ATOM 1277 N N . LEU A 1 162 ? 47.218 2.465 -68.197 1.00 98.00 162 LEU A N 1
ATOM 1278 C CA . LEU A 1 162 ? 47.538 2.994 -66.870 1.00 98.00 162 LEU A CA 1
ATOM 1279 C C . LEU A 1 162 ? 46.528 4.054 -66.410 1.00 98.00 162 LEU A C 1
ATOM 1281 O O . LEU A 1 162 ? 46.181 4.075 -65.232 1.00 98.00 162 LEU A O 1
ATOM 1285 N N . GLU A 1 163 ? 46.021 4.893 -67.315 1.00 97.94 163 GLU A N 1
ATOM 1286 C CA . GLU A 1 163 ? 44.962 5.863 -67.009 1.00 97.94 163 GLU A CA 1
ATOM 1287 C C . GLU A 1 163 ? 43.675 5.173 -66.540 1.00 97.94 163 GLU A C 1
ATOM 1289 O O . GLU A 1 163 ? 43.099 5.570 -65.526 1.00 97.94 163 GLU A O 1
ATOM 1294 N N . VAL A 1 164 ? 43.254 4.101 -67.223 1.00 98.06 164 VAL A N 1
ATOM 1295 C CA . VAL A 1 164 ? 42.083 3.304 -66.816 1.00 98.06 164 VAL A CA 1
ATOM 1296 C C . VAL A 1 164 ? 42.300 2.677 -65.437 1.00 98.06 164 VAL A C 1
ATOM 1298 O O . VAL A 1 164 ? 41.451 2.816 -64.561 1.00 98.06 164 VAL A O 1
ATOM 1301 N N . GLN A 1 165 ? 43.464 2.066 -65.197 1.00 98.25 165 GLN A N 1
ATOM 1302 C CA . GLN A 1 165 ? 43.782 1.470 -63.892 1.00 98.25 165 GLN A CA 1
ATOM 1303 C C . GLN A 1 165 ? 43.802 2.499 -62.754 1.00 98.25 165 GLN A C 1
ATOM 1305 O O . GLN A 1 165 ? 43.400 2.188 -61.632 1.00 98.25 165 GLN A O 1
ATOM 1310 N N . LEU A 1 166 ? 44.263 3.725 -63.020 1.00 98.12 166 LEU A N 1
ATOM 1311 C CA . LEU A 1 166 ? 44.246 4.800 -62.032 1.00 98.12 166 LEU A CA 1
ATOM 1312 C C . LEU A 1 166 ? 42.812 5.221 -61.686 1.00 98.12 166 LEU A C 1
ATOM 1314 O O . LEU A 1 166 ? 42.510 5.431 -60.511 1.00 98.12 166 LEU A O 1
ATOM 1318 N N . LEU A 1 167 ? 41.928 5.312 -62.684 1.00 98.19 167 LEU A N 1
ATOM 1319 C CA . LEU A 1 167 ? 40.508 5.596 -62.466 1.00 98.19 167 LEU A CA 1
ATOM 1320 C C . LEU A 1 167 ? 39.836 4.493 -61.637 1.00 98.19 167 LEU A C 1
ATOM 1322 O O . LEU A 1 167 ? 39.144 4.807 -60.667 1.00 98.19 167 LEU A O 1
ATOM 1326 N N . ASP A 1 168 ? 40.102 3.224 -61.952 1.00 97.94 168 ASP A N 1
ATOM 1327 C CA . ASP A 1 168 ? 39.584 2.081 -61.191 1.00 97.94 168 ASP A CA 1
ATOM 1328 C C . ASP A 1 168 ? 40.065 2.108 -59.734 1.00 97.94 168 ASP A C 1
ATOM 1330 O O . ASP A 1 168 ? 39.279 1.919 -58.803 1.00 97.94 168 ASP A O 1
ATOM 1334 N N . TYR A 1 169 ? 41.351 2.402 -59.510 1.00 97.88 169 TYR A N 1
ATOM 1335 C CA . TYR A 1 169 ? 41.908 2.546 -58.166 1.00 97.88 169 TYR A CA 1
ATOM 1336 C C . TYR A 1 169 ? 41.226 3.673 -57.380 1.00 97.88 169 TYR A C 1
ATOM 1338 O O . TYR A 1 169 ? 40.866 3.477 -56.217 1.00 97.88 169 TYR A O 1
ATOM 1346 N N . CYS A 1 170 ? 41.013 4.836 -58.000 1.00 98.12 170 CYS A N 1
ATOM 1347 C CA . CYS A 1 170 ? 40.296 5.944 -57.370 1.00 98.12 170 CYS A CA 1
ATOM 1348 C C . CYS A 1 170 ? 38.865 5.539 -56.985 1.00 98.12 170 CYS A C 1
ATOM 1350 O O . CYS A 1 170 ? 38.461 5.767 -55.844 1.00 98.12 170 CYS A O 1
ATOM 1352 N N . GLY A 1 171 ? 38.140 4.853 -57.876 1.00 98.06 171 GLY A N 1
ATOM 1353 C CA . GLY A 1 171 ? 36.797 4.344 -57.586 1.00 98.06 171 GLY A CA 1
ATOM 1354 C C . GLY A 1 171 ? 36.770 3.347 -56.421 1.00 98.06 171 GLY A C 1
ATOM 1355 O O . GLY A 1 171 ? 35.923 3.446 -55.531 1.00 98.06 171 GLY A O 1
ATOM 1356 N N . LEU A 1 172 ? 37.740 2.427 -56.359 1.00 97.94 172 LEU A N 1
ATOM 1357 C CA . LEU A 1 172 ? 37.869 1.479 -55.245 1.00 97.94 172 LEU A CA 1
ATOM 1358 C C . LEU A 1 172 ? 38.162 2.183 -53.910 1.00 97.94 172 LEU A C 1
ATOM 1360 O O . LEU A 1 172 ? 37.596 1.811 -52.882 1.00 97.94 172 LEU A O 1
ATOM 1364 N N . ARG A 1 173 ? 39.005 3.223 -53.909 1.00 98.00 173 ARG A N 1
ATOM 1365 C CA . ARG A 1 173 ? 39.314 4.028 -52.711 1.00 98.00 173 ARG A CA 1
ATOM 1366 C C . ARG A 1 173 ? 38.106 4.811 -52.195 1.00 98.00 173 ARG A C 1
ATOM 1368 O O . ARG A 1 173 ? 37.920 4.929 -50.979 1.00 98.00 173 ARG A O 1
ATOM 1375 N N . GLU A 1 174 ? 37.280 5.334 -53.095 1.00 98.00 174 GLU A N 1
ATOM 1376 C CA . GLU A 1 174 ? 36.012 5.979 -52.739 1.00 98.00 174 GLU A CA 1
ATOM 1377 C C . GLU A 1 174 ? 35.035 4.965 -52.129 1.00 98.00 174 GLU A C 1
ATOM 1379 O O . GLU A 1 174 ? 34.456 5.219 -51.068 1.00 98.00 174 GLU A O 1
ATOM 1384 N N . GLN A 1 175 ? 34.916 3.778 -52.733 1.00 98.31 175 GLN A N 1
ATOM 1385 C CA . GLN A 1 175 ? 34.073 2.702 -52.212 1.00 98.31 175 GLN A CA 1
ATOM 1386 C C . GLN A 1 175 ? 34.525 2.230 -50.820 1.00 98.31 175 GLN A C 1
ATOM 1388 O O . GLN A 1 175 ? 33.685 2.050 -49.936 1.00 98.31 175 GLN A O 1
ATOM 1393 N N . GLU A 1 176 ? 35.831 2.063 -50.595 1.00 98.06 176 GLU A N 1
ATOM 1394 C CA . GLU A 1 176 ? 36.401 1.705 -49.289 1.00 98.06 176 GLU A CA 1
ATOM 1395 C C . GLU A 1 176 ? 35.999 2.717 -48.203 1.00 98.06 176 GLU A C 1
ATOM 1397 O O . GLU A 1 176 ? 35.553 2.335 -47.116 1.00 98.06 176 GLU A O 1
ATOM 1402 N N . THR A 1 177 ? 36.073 4.012 -48.523 1.00 98.00 177 THR A N 1
ATOM 1403 C CA . THR A 1 177 ? 35.678 5.092 -47.607 1.00 98.00 177 THR A CA 1
ATOM 1404 C C . THR A 1 177 ? 34.183 5.027 -47.284 1.00 98.00 177 THR A C 1
ATOM 1406 O O . THR A 1 177 ? 33.803 5.066 -46.111 1.00 98.00 177 THR A O 1
ATOM 1409 N N . ALA A 1 178 ? 33.329 4.838 -48.295 1.00 98.56 178 ALA A N 1
ATOM 1410 C CA . ALA A 1 178 ? 31.885 4.706 -48.103 1.00 98.56 178 ALA A CA 1
ATOM 1411 C C . ALA A 1 178 ? 31.515 3.483 -47.240 1.00 98.56 178 ALA A C 1
ATOM 1413 O O . ALA A 1 178 ? 30.648 3.569 -46.366 1.00 98.56 178 ALA A O 1
ATOM 1414 N N . VAL A 1 179 ? 32.192 2.344 -47.435 1.00 98.62 179 VAL A N 1
ATOM 1415 C CA . VAL A 1 179 ? 31.992 1.134 -46.619 1.00 98.62 179 VAL A CA 1
ATOM 1416 C C . VAL A 1 179 ? 32.387 1.384 -45.163 1.00 98.62 179 VAL A C 1
ATOM 1418 O O . VAL A 1 179 ? 31.637 1.012 -44.257 1.00 98.62 179 VAL A O 1
ATOM 1421 N N . MET A 1 180 ? 33.517 2.052 -44.923 1.00 98.25 180 MET A N 1
ATOM 1422 C CA . MET A 1 180 ? 33.956 2.413 -43.574 1.00 98.25 180 MET A CA 1
ATOM 1423 C C . MET A 1 180 ? 32.942 3.330 -42.867 1.00 98.25 180 MET A C 1
ATOM 1425 O O . MET A 1 180 ? 32.596 3.094 -41.705 1.00 98.25 180 MET A O 1
ATOM 1429 N N . GLU A 1 181 ? 32.407 4.341 -43.556 1.00 98.25 181 GLU A N 1
ATOM 1430 C CA . GLU A 1 181 ? 31.367 5.222 -43.009 1.00 98.25 181 GLU A CA 1
ATOM 1431 C C . GLU A 1 181 ? 30.079 4.463 -42.670 1.00 98.25 181 GLU A C 1
ATOM 1433 O O . GLU A 1 181 ? 29.527 4.626 -41.577 1.00 98.25 181 GLU A O 1
ATOM 1438 N N . LEU A 1 182 ? 29.609 3.591 -43.568 1.00 98.56 182 LEU A N 1
ATOM 1439 C CA . LEU A 1 182 ? 28.432 2.757 -43.322 1.00 98.56 182 LEU A CA 1
ATOM 1440 C C . LEU A 1 182 ? 28.641 1.813 -42.138 1.00 98.56 182 LEU A C 1
ATOM 1442 O O . LEU A 1 182 ? 27.743 1.666 -41.308 1.00 98.56 182 LEU A O 1
ATOM 1446 N N . GLN A 1 183 ? 29.827 1.219 -42.008 1.00 98.50 183 GLN A N 1
ATOM 1447 C CA . GLN A 1 183 ? 30.162 0.372 -40.869 1.00 98.50 183 GLN A CA 1
ATOM 1448 C C . GLN A 1 183 ? 30.127 1.160 -39.551 1.00 98.50 183 GLN A C 1
ATOM 1450 O O . GLN A 1 183 ? 29.610 0.660 -38.550 1.00 98.50 183 GLN A O 1
ATOM 1455 N N . ASN A 1 184 ? 30.629 2.396 -39.538 1.00 98.44 184 ASN A N 1
ATOM 1456 C CA . ASN A 1 184 ? 30.569 3.267 -38.362 1.00 98.44 184 ASN A CA 1
ATOM 1457 C C . ASN A 1 184 ? 29.125 3.642 -38.003 1.00 98.44 184 ASN A C 1
ATOM 1459 O O . ASN A 1 184 ? 28.734 3.539 -36.838 1.00 98.44 184 ASN A O 1
ATOM 1463 N N . ARG A 1 185 ? 28.302 3.990 -39.000 1.00 98.44 185 ARG A N 1
ATOM 1464 C CA . ARG A 1 185 ? 26.867 4.262 -38.807 1.00 98.44 185 ARG A CA 1
ATOM 1465 C C . ARG A 1 185 ? 26.123 3.044 -38.263 1.00 98.44 185 ARG A C 1
ATOM 1467 O O . ARG A 1 185 ? 25.320 3.180 -37.343 1.00 98.44 185 ARG A O 1
ATOM 1474 N N . LEU A 1 186 ? 26.420 1.854 -38.786 1.00 98.50 186 LEU A N 1
ATOM 1475 C CA . LEU A 1 186 ? 25.837 0.602 -38.311 1.00 98.50 186 LEU A CA 1
ATOM 1476 C C . LEU A 1 186 ? 26.228 0.317 -36.855 1.00 98.50 186 LEU A C 1
ATOM 1478 O O . LEU A 1 186 ? 25.370 -0.053 -36.056 1.00 98.50 186 LEU A O 1
ATOM 1482 N N . LYS A 1 187 ? 27.502 0.520 -36.488 1.00 98.69 187 LYS A N 1
ATOM 1483 C CA . LYS A 1 187 ? 27.967 0.372 -35.099 1.00 98.69 187 LYS A CA 1
ATOM 1484 C C . LYS A 1 187 ? 27.207 1.303 -34.155 1.00 98.69 187 LYS A C 1
ATOM 1486 O O . LYS A 1 187 ? 26.717 0.830 -33.131 1.00 98.69 187 LYS A O 1
ATOM 1491 N N . LEU A 1 188 ? 27.061 2.581 -34.514 1.00 98.38 188 LEU A N 1
ATOM 1492 C CA . LEU A 1 188 ? 26.322 3.557 -33.710 1.00 98.38 188 LEU A CA 1
ATOM 1493 C C . LEU A 1 188 ? 24.853 3.145 -33.537 1.00 98.38 188 LEU A C 1
ATOM 1495 O O . LEU A 1 188 ? 24.380 3.029 -32.409 1.00 98.38 188 LEU A O 1
ATOM 1499 N N . SER A 1 189 ? 24.165 2.821 -34.635 1.00 98.44 189 SER A N 1
ATOM 1500 C CA . SER A 1 189 ? 22.762 2.388 -34.603 1.00 98.44 189 SER A CA 1
ATOM 1501 C C . SER A 1 189 ? 22.558 1.113 -33.770 1.00 98.44 189 SER A C 1
ATOM 1503 O O . SER A 1 189 ? 21.598 1.004 -33.007 1.00 98.44 189 SER A O 1
ATOM 1505 N N . ASN A 1 190 ? 23.493 0.160 -33.841 1.00 98.69 190 ASN A N 1
ATOM 1506 C CA . ASN A 1 190 ? 23.450 -1.051 -33.023 1.00 98.69 190 ASN A CA 1
ATOM 1507 C C . ASN A 1 190 ? 23.604 -0.738 -31.524 1.00 98.69 190 ASN A C 1
ATOM 1509 O O . ASN A 1 190 ? 22.915 -1.322 -30.687 1.00 98.69 190 ASN A O 1
ATOM 1513 N N . MET A 1 191 ? 24.487 0.198 -31.165 1.00 98.75 191 MET A N 1
ATOM 1514 C CA . MET A 1 191 ? 24.634 0.645 -29.777 1.00 98.75 191 MET A CA 1
ATOM 1515 C C . MET A 1 191 ? 23.373 1.353 -29.270 1.00 98.75 191 MET A C 1
ATOM 1517 O O . MET A 1 191 ? 22.925 1.067 -28.159 1.00 98.75 191 MET A O 1
ATOM 1521 N N . GLU A 1 192 ? 22.762 2.213 -30.086 1.00 98.31 192 GLU A N 1
ATOM 1522 C CA . GLU A 1 192 ? 21.495 2.876 -29.761 1.00 98.31 192 GLU A CA 1
ATOM 1523 C C . GLU A 1 192 ? 20.369 1.860 -29.539 1.00 98.31 192 GLU A C 1
ATOM 1525 O O . GLU A 1 192 ? 19.672 1.923 -28.526 1.00 98.31 192 GLU A O 1
ATOM 1530 N N . SER A 1 193 ? 20.237 0.865 -30.422 1.00 98.62 193 SER A N 1
ATOM 1531 C CA . SER A 1 193 ? 19.246 -0.208 -30.281 1.00 98.62 193 SER A CA 1
ATOM 1532 C C . SER A 1 193 ? 19.435 -1.002 -28.984 1.00 98.62 193 SER A C 1
ATOM 1534 O O . SER A 1 193 ? 18.470 -1.210 -28.247 1.00 98.62 193 SER A O 1
ATOM 1536 N N . LYS A 1 194 ? 20.676 -1.379 -28.639 1.00 98.69 194 LYS A N 1
ATOM 1537 C CA . LYS A 1 194 ? 20.982 -2.061 -27.367 1.00 98.69 194 LYS A CA 1
ATOM 1538 C C . LYS A 1 194 ? 20.598 -1.217 -26.155 1.00 98.69 194 LYS A C 1
ATOM 1540 O O . LYS A 1 194 ? 20.008 -1.733 -25.210 1.00 98.69 194 LYS A O 1
ATOM 1545 N N . MET A 1 195 ? 20.905 0.075 -26.185 1.00 98.62 195 MET A N 1
ATOM 1546 C CA . MET A 1 195 ? 20.567 1.003 -25.108 1.00 98.62 195 MET A CA 1
ATOM 1547 C C . MET A 1 195 ? 19.047 1.153 -24.942 1.00 98.62 195 MET A C 1
ATOM 1549 O O . MET A 1 195 ? 18.546 1.076 -23.817 1.00 98.62 195 MET A O 1
ATOM 1553 N N . PHE A 1 196 ? 18.296 1.270 -26.042 1.00 98.75 196 PHE A N 1
ATOM 1554 C CA . PHE A 1 196 ? 16.834 1.282 -25.990 1.00 98.75 196 PHE A CA 1
ATOM 1555 C C . PHE A 1 196 ? 16.253 -0.042 -25.485 1.00 98.75 196 PHE A C 1
ATOM 1557 O O . PHE A 1 196 ? 15.346 -0.008 -24.655 1.00 98.75 196 PHE A O 1
ATOM 1564 N N . ASN A 1 197 ? 16.797 -1.190 -25.896 1.00 98.75 197 ASN A N 1
ATOM 1565 C CA . ASN A 1 197 ? 16.362 -2.498 -25.395 1.00 98.75 197 ASN A CA 1
ATOM 1566 C C . ASN A 1 197 ? 16.530 -2.603 -23.874 1.00 98.75 197 ASN A C 1
ATOM 1568 O O . ASN A 1 197 ? 15.566 -2.910 -23.175 1.00 98.75 197 ASN A O 1
ATOM 1572 N N . LEU A 1 198 ? 17.700 -2.232 -23.340 1.00 98.69 198 LEU A N 1
ATOM 1573 C CA . LEU A 1 198 ? 17.930 -2.201 -21.890 1.00 98.69 198 LEU A CA 1
ATOM 1574 C C . LEU A 1 198 ? 16.959 -1.255 -21.169 1.00 98.69 198 LEU A C 1
ATOM 1576 O O . LEU A 1 198 ? 16.476 -1.558 -20.074 1.00 98.69 198 LEU A O 1
ATOM 1580 N N . LYS A 1 199 ? 16.634 -0.105 -21.776 1.00 98.75 199 LYS A N 1
ATOM 1581 C CA . LYS A 1 199 ? 15.659 0.835 -21.211 1.00 98.75 199 LYS A CA 1
ATOM 1582 C C . LYS A 1 199 ? 14.254 0.237 -21.172 1.00 98.75 199 LYS A C 1
ATOM 1584 O O . LYS A 1 199 ? 13.562 0.410 -20.167 1.00 98.75 199 LYS A O 1
ATOM 1589 N N . VAL A 1 200 ? 13.846 -0.457 -22.232 1.00 98.75 200 VAL A N 1
ATOM 1590 C CA . VAL A 1 200 ? 12.562 -1.163 -22.306 1.00 98.75 200 VAL A CA 1
ATOM 1591 C C . VAL A 1 200 ? 12.494 -2.250 -21.237 1.00 98.75 200 VAL A C 1
ATOM 1593 O O . VAL A 1 200 ? 11.543 -2.257 -20.460 1.00 98.75 200 VAL A O 1
ATOM 1596 N N . GLU A 1 201 ? 13.512 -3.102 -21.125 1.00 98.69 201 GLU A N 1
ATOM 1597 C CA . GLU A 1 201 ? 13.574 -4.163 -20.110 1.00 98.69 201 GLU A CA 1
ATOM 1598 C C . GLU A 1 201 ? 13.503 -3.596 -18.685 1.00 98.69 201 GLU A C 1
ATOM 1600 O O . GLU A 1 201 ? 12.704 -4.053 -17.863 1.00 98.69 201 GLU A O 1
ATOM 1605 N N . THR A 1 202 ? 14.270 -2.535 -18.408 1.00 98.62 202 THR A N 1
ATOM 1606 C CA . THR A 1 202 ? 14.254 -1.852 -17.106 1.00 98.62 202 THR A CA 1
ATOM 1607 C C . THR A 1 202 ? 12.855 -1.326 -16.786 1.00 98.62 202 THR A C 1
ATOM 1609 O O . THR A 1 202 ? 12.311 -1.618 -15.722 1.00 98.62 202 THR A O 1
ATOM 1612 N N . LEU A 1 203 ? 12.231 -0.592 -17.713 1.00 98.75 203 LEU A N 1
ATOM 1613 C CA . LEU A 1 203 ? 10.885 -0.047 -17.516 1.00 98.75 203 LEU A CA 1
ATOM 1614 C C . LEU A 1 203 ? 9.833 -1.150 -17.349 1.00 98.75 203 LEU A C 1
ATOM 1616 O O . LEU A 1 203 ? 8.939 -1.012 -16.519 1.00 98.75 203 LEU A O 1
ATOM 1620 N N . GLN A 1 204 ? 9.945 -2.254 -18.085 1.00 98.75 204 GLN A N 1
ATOM 1621 C CA . GLN A 1 204 ? 9.042 -3.395 -17.945 1.00 98.75 204 GLN A CA 1
ATOM 1622 C C . GLN A 1 204 ? 9.179 -4.078 -16.581 1.00 98.75 204 GLN A C 1
ATOM 1624 O O . GLN A 1 204 ? 8.166 -4.409 -15.965 1.00 98.75 204 GLN A O 1
ATOM 1629 N N . SER A 1 205 ? 10.405 -4.284 -16.092 1.00 98.50 205 SER A N 1
ATOM 1630 C CA . SER A 1 205 ? 10.625 -4.858 -14.757 1.00 98.50 205 SER A CA 1
ATOM 1631 C C . SER A 1 205 ? 10.069 -3.962 -13.646 1.00 98.50 205 SER A C 1
ATOM 1633 O O . SER A 1 205 ? 9.416 -4.451 -12.723 1.00 98.50 205 SER A O 1
ATOM 1635 N N . GLU A 1 206 ? 10.250 -2.648 -13.777 1.00 98.50 206 GLU A N 1
ATOM 1636 C CA . GLU A 1 206 ? 9.767 -1.670 -12.811 1.00 98.50 206 GLU A CA 1
ATOM 1637 C C . GLU A 1 206 ? 8.238 -1.593 -12.825 1.00 98.50 206 GLU A C 1
ATOM 1639 O O . GLU A 1 206 ? 7.610 -1.571 -11.769 1.00 98.50 206 GLU A O 1
ATOM 1644 N N . ASN A 1 207 ? 7.622 -1.641 -14.010 1.00 98.56 207 ASN A N 1
ATOM 1645 C CA . ASN A 1 207 ? 6.169 -1.650 -14.137 1.00 98.56 207 ASN A CA 1
ATOM 1646 C C . ASN A 1 207 ? 5.553 -2.891 -13.466 1.00 98.56 207 ASN A C 1
ATOM 1648 O O . ASN A 1 207 ? 4.652 -2.760 -12.643 1.00 98.56 207 ASN A O 1
ATOM 1652 N N . LYS A 1 208 ? 6.118 -4.086 -13.697 1.00 98.56 208 LYS A N 1
ATOM 1653 C CA . LYS A 1 208 ? 5.695 -5.322 -13.008 1.00 98.56 208 LYS A CA 1
ATOM 1654 C C . LYS A 1 208 ? 5.833 -5.214 -11.486 1.00 98.56 208 LYS A C 1
ATOM 1656 O O . LYS A 1 208 ? 4.955 -5.650 -10.741 1.00 98.56 208 LYS A O 1
ATOM 1661 N N . ARG A 1 209 ? 6.931 -4.625 -10.999 1.00 98.50 209 ARG A N 1
ATOM 1662 C CA . ARG A 1 209 ? 7.150 -4.394 -9.562 1.00 98.50 209 ARG A CA 1
ATOM 1663 C C . ARG A 1 209 ? 6.083 -3.462 -8.978 1.00 98.50 209 ARG A C 1
ATOM 1665 O O . ARG A 1 209 ? 5.570 -3.733 -7.891 1.00 98.50 209 ARG A O 1
ATOM 1672 N N . LEU A 1 210 ? 5.746 -2.385 -9.689 1.00 98.44 210 LEU A N 1
ATOM 1673 C CA . LEU A 1 210 ? 4.702 -1.440 -9.289 1.00 98.44 210 LEU A CA 1
ATOM 1674 C C . LEU A 1 210 ? 3.314 -2.094 -9.286 1.00 98.44 210 LEU A C 1
ATOM 1676 O O . LEU A 1 210 ? 2.571 -1.912 -8.326 1.00 98.44 210 LEU A O 1
ATOM 1680 N N . GLU A 1 211 ? 2.983 -2.909 -10.288 1.00 98.12 211 GLU A N 1
ATOM 1681 C CA . GLU A 1 211 ? 1.731 -3.678 -10.331 1.00 98.12 211 GLU A CA 1
ATOM 1682 C C . GLU A 1 211 ? 1.588 -4.608 -9.117 1.00 98.12 211 GLU A C 1
ATOM 1684 O O . GLU A 1 211 ? 0.551 -4.603 -8.448 1.00 98.12 211 GLU A O 1
ATOM 1689 N N . LEU A 1 212 ? 2.647 -5.350 -8.767 1.00 97.62 212 LEU A N 1
ATOM 1690 C CA . LEU A 1 212 ? 2.662 -6.202 -7.571 1.00 97.62 212 LEU A CA 1
ATOM 1691 C C . LEU A 1 212 ? 2.464 -5.389 -6.284 1.00 97.62 212 LEU A C 1
ATOM 1693 O O . LEU A 1 212 ? 1.720 -5.804 -5.392 1.00 97.62 212 LEU A O 1
ATOM 1697 N N . GLN A 1 213 ? 3.094 -4.216 -6.187 1.00 98.06 213 GLN A N 1
ATOM 1698 C CA . GLN A 1 213 ? 2.926 -3.321 -5.044 1.00 98.06 213 GLN A CA 1
ATOM 1699 C C . GLN A 1 213 ? 1.481 -2.806 -4.932 1.00 98.06 213 GLN A C 1
ATOM 1701 O O . GLN A 1 213 ? 0.905 -2.818 -3.842 1.00 98.06 213 GLN A O 1
ATOM 1706 N N . VAL A 1 214 ? 0.867 -2.406 -6.050 1.00 97.88 214 VAL A N 1
ATOM 1707 C CA . VAL A 1 214 ? -0.536 -1.963 -6.104 1.00 97.88 214 VAL A CA 1
ATOM 1708 C C . VAL A 1 214 ? -1.487 -3.090 -5.691 1.00 97.88 214 VAL A C 1
ATOM 1710 O O . VAL A 1 214 ? -2.385 -2.860 -4.877 1.00 97.88 214 VAL A O 1
ATOM 1713 N N . ALA A 1 215 ? -1.260 -4.318 -6.164 1.00 96.81 215 ALA A N 1
ATOM 1714 C CA . ALA A 1 215 ? -2.038 -5.484 -5.750 1.00 96.81 215 ALA A CA 1
ATOM 1715 C C . ALA A 1 215 ? -1.913 -5.759 -4.236 1.00 96.81 215 ALA A C 1
ATOM 1717 O O . ALA A 1 215 ? -2.911 -6.026 -3.561 1.00 96.81 215 ALA A O 1
ATOM 1718 N N . GLY A 1 216 ? -0.706 -5.623 -3.674 1.00 97.38 216 GLY A N 1
ATOM 1719 C CA . GLY A 1 216 ? -0.474 -5.717 -2.231 1.00 97.38 216 GLY A CA 1
ATOM 1720 C C . GLY A 1 216 ? -1.246 -4.660 -1.432 1.00 97.38 216 GLY A C 1
ATOM 1721 O O . GLY A 1 216 ? -1.896 -4.984 -0.435 1.00 97.38 216 GLY A O 1
ATOM 1722 N N . HIS A 1 217 ? -1.244 -3.404 -1.891 1.00 97.94 217 HIS A N 1
ATOM 1723 C CA . HIS A 1 217 ? -2.016 -2.328 -1.264 1.00 97.94 217 HIS A CA 1
ATOM 1724 C C . HIS A 1 217 ? -3.530 -2.578 -1.313 1.00 97.94 217 HIS A C 1
ATOM 1726 O O . HIS A 1 217 ? -4.211 -2.341 -0.315 1.00 97.94 217 HIS A O 1
ATOM 1732 N N . ALA A 1 218 ? -4.057 -3.112 -2.419 1.00 96.69 218 ALA A N 1
ATOM 1733 C CA . ALA A 1 218 ? -5.471 -3.471 -2.527 1.00 96.69 218 ALA A CA 1
ATOM 1734 C C . ALA A 1 218 ? -5.885 -4.526 -1.483 1.00 96.69 218 ALA A C 1
ATOM 1736 O O . ALA A 1 218 ? -6.932 -4.390 -0.847 1.00 96.69 218 ALA A O 1
ATOM 1737 N N . LYS A 1 219 ? -5.035 -5.534 -1.237 1.00 97.56 219 LYS A N 1
ATOM 1738 C CA . LYS A 1 219 ? -5.273 -6.550 -0.200 1.00 97.56 219 LYS A CA 1
ATOM 1739 C C . LYS A 1 219 ? -5.320 -5.941 1.206 1.00 97.56 219 LYS A C 1
ATOM 1741 O O . LYS A 1 219 ? -6.260 -6.205 1.953 1.00 97.56 219 LYS A O 1
ATOM 1746 N N . LEU A 1 220 ? -4.356 -5.083 1.548 1.00 97.56 220 LEU A N 1
ATOM 1747 C CA . LEU A 1 220 ? -4.322 -4.407 2.852 1.00 97.56 220 LEU A CA 1
ATOM 1748 C C . LEU A 1 220 ? -5.543 -3.500 3.070 1.00 97.56 220 LEU A C 1
ATOM 1750 O O . LEU A 1 220 ? -6.086 -3.452 4.173 1.00 97.56 220 LEU A O 1
ATOM 1754 N N . LEU A 1 221 ? -6.011 -2.809 2.025 1.00 98.06 221 LEU A N 1
ATOM 1755 C CA . LEU A 1 221 ? -7.238 -2.009 2.091 1.00 98.06 221 LEU A CA 1
ATOM 1756 C C . LEU A 1 221 ? -8.478 -2.875 2.360 1.00 98.06 221 LEU A C 1
ATOM 1758 O O . LEU A 1 221 ? -9.319 -2.495 3.178 1.00 98.06 221 LEU A O 1
ATOM 1762 N N . ALA A 1 222 ? -8.580 -4.051 1.733 1.00 97.62 222 ALA A N 1
ATOM 1763 C CA . ALA A 1 222 ? -9.671 -4.989 1.993 1.00 97.62 222 ALA A CA 1
ATOM 1764 C C . ALA A 1 222 ? -9.655 -5.510 3.445 1.00 97.62 222 ALA A C 1
ATOM 1766 O O . ALA A 1 222 ? -10.694 -5.536 4.109 1.00 97.62 222 ALA A O 1
ATOM 1767 N N . GLU A 1 223 ? -8.479 -5.862 3.975 1.00 98.19 223 GLU A N 1
ATOM 1768 C CA . GLU A 1 223 ? -8.309 -6.292 5.372 1.00 98.19 223 GLU A CA 1
ATOM 1769 C C . GLU A 1 223 ? -8.644 -5.175 6.376 1.00 98.19 223 GLU A C 1
ATOM 1771 O O . GLU A 1 223 ? -9.268 -5.423 7.418 1.00 98.19 223 GLU A O 1
ATOM 1776 N N . LEU A 1 224 ? -8.291 -3.928 6.050 1.00 98.38 224 LEU A N 1
ATOM 1777 C CA . LEU A 1 224 ? -8.625 -2.754 6.852 1.00 98.38 224 LEU A CA 1
ATOM 1778 C 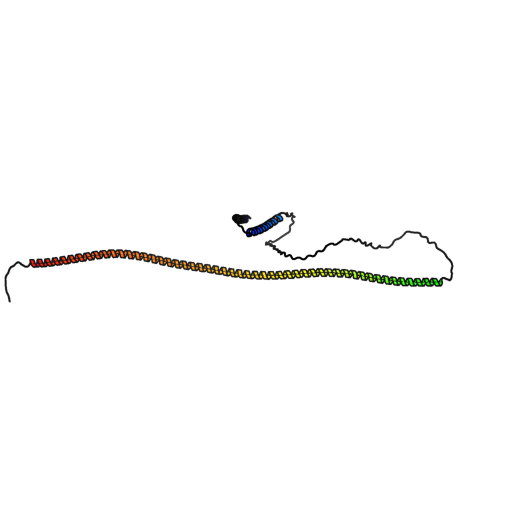C . LEU A 1 224 ? -10.141 -2.527 6.919 1.00 98.38 224 LEU A C 1
ATOM 1780 O O . LEU A 1 224 ? -10.688 -2.350 8.011 1.00 98.38 224 LEU A O 1
ATOM 1784 N N . GLU A 1 225 ? -10.842 -2.561 5.784 1.00 98.38 225 GLU A N 1
ATOM 1785 C CA . GLU A 1 225 ? -12.300 -2.397 5.758 1.00 98.38 225 GLU A CA 1
ATOM 1786 C C . GLU A 1 225 ? -13.021 -3.568 6.454 1.00 98.38 225 GLU A C 1
ATOM 1788 O O . GLU A 1 225 ? -13.965 -3.351 7.224 1.00 98.38 225 GLU A O 1
ATOM 1793 N N . ALA A 1 226 ? -12.525 -4.803 6.319 1.00 98.56 226 ALA A N 1
ATOM 1794 C CA . ALA A 1 226 ? -13.021 -5.948 7.087 1.00 98.56 226 ALA A CA 1
ATOM 1795 C C . ALA A 1 226 ? -12.833 -5.757 8.607 1.00 98.56 226 ALA A C 1
ATOM 1797 O O . ALA A 1 226 ? -13.727 -6.046 9.404 1.00 98.56 226 ALA A O 1
ATOM 1798 N N . SER A 1 227 ? -11.699 -5.210 9.042 1.00 98.31 227 SER A N 1
ATOM 1799 C CA . SER A 1 227 ? -11.448 -4.921 10.462 1.00 98.31 227 SER A CA 1
ATOM 1800 C C . SER A 1 227 ? -12.333 -3.783 10.982 1.00 98.31 227 SER A C 1
ATOM 1802 O O . SER A 1 227 ? -12.888 -3.853 12.081 1.00 98.31 227 SER A O 1
ATOM 1804 N N . LYS A 1 228 ? -12.550 -2.752 10.165 1.00 98.69 228 LYS A N 1
ATOM 1805 C CA . LYS A 1 228 ? -13.426 -1.617 10.475 1.00 98.69 228 LYS A CA 1
ATOM 1806 C C . LYS A 1 228 ? -14.891 -2.033 10.604 1.00 98.69 228 LYS A C 1
ATOM 1808 O O . LYS A 1 228 ? -15.594 -1.522 11.479 1.00 98.69 228 LYS A O 1
ATOM 1813 N N . THR A 1 229 ? -15.369 -2.968 9.781 1.00 98.56 229 THR A N 1
ATOM 1814 C CA . THR A 1 229 ? -16.727 -3.525 9.915 1.00 98.56 229 THR A CA 1
ATOM 1815 C C . THR A 1 229 ? -16.877 -4.358 11.190 1.00 98.56 229 THR A C 1
ATOM 1817 O O . THR A 1 229 ? -17.844 -4.146 11.926 1.00 98.56 229 THR A O 1
ATOM 1820 N N . LYS A 1 230 ? -15.890 -5.201 11.532 1.00 98.69 230 LYS A N 1
ATOM 1821 C CA . LYS A 1 230 ? -15.846 -5.928 12.818 1.00 98.69 230 LYS A CA 1
ATOM 1822 C C . LYS A 1 230 ? -15.880 -4.979 14.019 1.00 98.69 230 LYS A C 1
ATOM 1824 O O . LYS A 1 230 ? -16.666 -5.186 14.941 1.00 98.69 230 LYS A O 1
ATOM 1829 N N . LEU A 1 231 ? -15.102 -3.896 13.986 1.00 98.44 231 LEU A N 1
ATOM 1830 C CA . LEU A 1 231 ? -15.109 -2.874 15.036 1.00 98.44 231 LEU A CA 1
ATOM 1831 C C . LEU A 1 231 ? -16.487 -2.217 15.173 1.00 98.44 231 LEU A C 1
ATOM 1833 O O . LEU A 1 231 ? -17.003 -2.081 16.283 1.00 98.44 231 LEU A O 1
ATOM 1837 N N . LYS A 1 232 ? -17.119 -1.832 14.055 1.00 98.69 232 LYS A N 1
ATOM 1838 C CA . LYS A 1 232 ? -18.477 -1.262 14.064 1.00 98.69 232 LYS A CA 1
ATOM 1839 C C . LYS A 1 232 ? -19.496 -2.231 14.668 1.00 98.69 232 LYS A C 1
ATOM 1841 O O . LYS A 1 232 ? -20.366 -1.789 15.417 1.00 98.69 232 LYS A O 1
ATOM 1846 N N . PHE A 1 233 ? -19.392 -3.522 14.356 1.00 98.56 233 PHE A N 1
ATOM 1847 C CA . PHE A 1 233 ? -20.244 -4.561 14.931 1.00 98.56 233 PHE A CA 1
ATOM 1848 C C . PHE A 1 233 ? -20.035 -4.684 16.444 1.00 98.56 233 PHE A C 1
ATOM 1850 O O . PHE A 1 233 ? -20.996 -4.558 17.203 1.00 98.56 233 PHE A O 1
ATOM 1857 N N . LEU A 1 234 ? -18.787 -4.827 16.895 1.00 98.62 234 LEU A N 1
ATOM 1858 C CA . LEU A 1 234 ? -18.476 -4.970 18.317 1.00 98.62 234 LEU A CA 1
ATOM 1859 C C . LEU A 1 234 ? -18.905 -3.732 19.119 1.00 98.62 234 LEU A C 1
ATOM 1861 O O . LEU A 1 234 ? -19.495 -3.857 20.186 1.00 98.62 234 LEU A O 1
ATOM 1865 N N . LYS A 1 235 ? -18.731 -2.529 18.558 1.00 98.56 235 LYS A N 1
ATOM 1866 C CA . LYS A 1 235 ? -19.232 -1.277 19.148 1.00 98.56 235 LYS A CA 1
ATOM 1867 C C . LYS A 1 235 ? -20.758 -1.260 19.299 1.00 98.56 235 LYS A C 1
ATOM 1869 O O . LYS A 1 235 ? -21.271 -0.685 20.257 1.00 98.56 235 LYS A O 1
ATOM 1874 N N . LYS A 1 236 ? -21.511 -1.838 18.355 1.00 98.56 236 LYS A N 1
ATOM 1875 C CA . LYS A 1 236 ? -22.971 -1.994 18.493 1.00 98.56 236 LYS A CA 1
ATOM 1876 C C . LYS A 1 236 ? -23.309 -3.001 19.592 1.00 98.56 236 LYS A C 1
ATOM 1878 O O . LYS A 1 236 ? -24.148 -2.686 20.425 1.00 98.56 236 LYS A O 1
ATOM 1883 N N . LYS A 1 237 ? -22.617 -4.144 19.636 1.00 98.56 237 LYS A N 1
ATOM 1884 C CA . LYS A 1 237 ? -22.818 -5.177 20.661 1.00 98.56 237 LYS A CA 1
ATOM 1885 C C . LYS A 1 237 ? -22.594 -4.638 22.078 1.00 98.56 237 LYS A C 1
ATOM 1887 O O . LYS A 1 237 ? -23.492 -4.756 22.899 1.00 98.56 237 LYS A O 1
ATOM 1892 N N . ILE A 1 238 ? -21.480 -3.941 22.312 1.00 98.50 238 ILE A N 1
ATOM 1893 C CA . ILE A 1 238 ? -21.173 -3.311 23.609 1.00 98.50 238 ILE A CA 1
ATOM 1894 C C . ILE A 1 238 ? -22.273 -2.329 24.033 1.00 98.50 238 ILE A C 1
ATOM 1896 O O . ILE A 1 238 ? -22.654 -2.301 25.197 1.00 98.50 238 ILE A O 1
ATOM 1900 N N . ARG A 1 239 ? -22.809 -1.525 23.103 1.00 98.50 239 ARG A N 1
ATOM 1901 C CA . ARG A 1 239 ? -23.911 -0.602 23.421 1.00 98.50 239 ARG A CA 1
ATOM 1902 C C . ARG A 1 239 ? -25.190 -1.340 23.799 1.00 98.50 239 ARG A C 1
ATOM 1904 O O . ARG A 1 239 ? -25.819 -0.964 24.776 1.00 98.50 239 ARG A O 1
ATOM 1911 N N . ASN A 1 240 ? -25.552 -2.384 23.059 1.00 98.31 240 ASN A N 1
ATOM 1912 C CA . ASN A 1 240 ? -26.750 -3.164 23.359 1.00 98.31 240 ASN A CA 1
ATOM 1913 C C . ASN A 1 240 ? -26.635 -3.866 24.721 1.00 98.31 240 ASN A C 1
ATOM 1915 O O . ASN A 1 240 ? -27.571 -3.805 25.510 1.00 98.31 240 ASN A O 1
ATOM 1919 N N . GLU A 1 241 ? -25.484 -4.474 25.020 1.00 98.44 241 GLU A N 1
ATOM 1920 C CA . GLU A 1 241 ? -25.218 -5.092 26.328 1.00 98.44 241 GLU A CA 1
ATOM 1921 C C . GLU A 1 241 ? -25.234 -4.053 27.459 1.00 98.44 241 GLU A C 1
ATOM 1923 O O . GLU A 1 241 ? -25.773 -4.315 28.531 1.00 98.44 241 GLU A O 1
ATOM 1928 N N . ALA A 1 242 ? -24.704 -2.847 27.227 1.00 98.56 242 ALA A N 1
ATOM 1929 C CA . ALA A 1 242 ? -24.768 -1.764 28.206 1.00 98.56 242 ALA A CA 1
ATOM 1930 C C . ALA A 1 242 ? -26.215 -1.328 28.508 1.00 98.56 242 ALA A C 1
ATOM 1932 O O . ALA A 1 242 ? -26.550 -1.121 29.675 1.00 98.56 242 ALA A O 1
ATOM 1933 N N . GLU A 1 243 ? -27.078 -1.226 27.491 1.00 98.31 243 GLU A N 1
ATOM 1934 C CA . GLU A 1 243 ? -28.500 -0.910 27.687 1.00 98.31 243 GLU A CA 1
ATOM 1935 C C . GLU A 1 243 ? -29.247 -2.040 28.413 1.00 98.31 243 GLU A C 1
ATOM 1937 O O . GLU A 1 243 ? -29.994 -1.768 29.351 1.00 98.31 243 GLU A O 1
ATOM 1942 N N . GLN A 1 244 ? -28.986 -3.306 28.069 1.00 98.50 244 GLN A N 1
ATOM 1943 C CA . GLN A 1 244 ? -29.553 -4.455 28.789 1.00 98.50 244 GLN A CA 1
ATOM 1944 C C . GLN A 1 244 ? -29.126 -4.468 30.262 1.00 98.50 244 GLN A C 1
ATOM 1946 O O . GLN A 1 244 ? -29.954 -4.607 31.160 1.00 98.50 244 GLN A O 1
ATOM 1951 N N . ASN A 1 245 ? -27.839 -4.250 30.539 1.00 98.44 245 ASN A N 1
ATOM 1952 C CA . ASN A 1 245 ? -27.331 -4.177 31.908 1.00 98.44 245 ASN A CA 1
ATOM 1953 C C . ASN A 1 245 ? -27.977 -3.031 32.694 1.00 98.44 245 ASN A C 1
ATOM 1955 O O . ASN A 1 245 ? -28.312 -3.197 33.868 1.00 98.44 245 ASN A O 1
ATOM 1959 N N . LYS A 1 246 ? -28.193 -1.877 32.056 1.00 98.62 246 LYS A N 1
ATOM 1960 C CA . LYS A 1 246 ? -28.904 -0.747 32.662 1.00 98.62 246 LYS A CA 1
ATOM 1961 C C . LYS A 1 246 ? -30.344 -1.122 33.020 1.00 98.62 246 LYS A C 1
ATOM 1963 O O . LYS A 1 246 ? -30.780 -0.808 34.127 1.00 98.62 246 LYS A O 1
ATOM 1968 N N . GLU A 1 247 ? -31.056 -1.816 32.137 1.00 98.25 247 GLU A N 1
ATOM 1969 C CA . GLU A 1 247 ? -32.412 -2.310 32.398 1.00 98.25 247 GLU A CA 1
ATOM 1970 C C . GLU A 1 247 ? -32.444 -3.298 33.575 1.00 98.25 247 GLU A C 1
ATOM 1972 O O . GLU A 1 247 ? -33.247 -3.139 34.499 1.00 98.25 247 GLU A O 1
ATOM 1977 N N . HIS A 1 248 ? -31.514 -4.258 33.612 1.00 98.44 248 HIS A N 1
ATOM 1978 C CA . HIS A 1 248 ? -31.379 -5.192 34.731 1.00 98.44 248 HIS A CA 1
ATOM 1979 C C . HIS A 1 248 ? -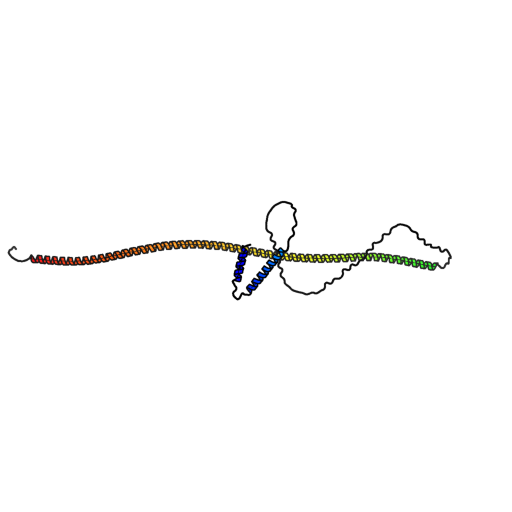31.122 -4.473 36.061 1.00 98.44 248 HIS A C 1
ATOM 1981 O O . HIS A 1 248 ? -31.764 -4.790 37.064 1.00 98.44 248 HIS A O 1
ATOM 1987 N N . ILE A 1 249 ? -30.237 -3.471 36.076 1.00 98.56 249 ILE A N 1
ATOM 1988 C CA . ILE A 1 249 ? -29.961 -2.665 37.273 1.00 98.56 249 ILE A CA 1
ATOM 1989 C C . ILE A 1 249 ? -31.215 -1.911 37.728 1.00 98.56 249 ILE A C 1
ATOM 1991 O O . ILE A 1 249 ? -31.496 -1.879 38.925 1.00 98.56 249 ILE A O 1
ATOM 1995 N N . VAL A 1 250 ? -31.982 -1.313 36.810 1.00 98.56 250 VAL A N 1
ATOM 1996 C CA . VAL A 1 250 ? -33.228 -0.604 37.154 1.00 98.56 250 VAL A CA 1
ATOM 1997 C C . VAL A 1 250 ? -34.264 -1.566 37.744 1.00 98.56 250 VAL A C 1
ATOM 1999 O O . VAL A 1 250 ? -34.857 -1.254 38.777 1.00 98.56 250 VAL A O 1
ATOM 2002 N N . ASN A 1 251 ? -34.436 -2.755 37.159 1.00 98.50 251 ASN A N 1
ATOM 2003 C CA . ASN A 1 251 ? -35.350 -3.778 37.675 1.00 98.50 251 ASN A CA 1
ATOM 2004 C C . ASN A 1 251 ? -34.948 -4.242 39.086 1.00 98.50 251 ASN A C 1
ATOM 2006 O O . ASN A 1 251 ? -35.781 -4.289 39.993 1.00 98.50 251 ASN A O 1
ATOM 2010 N N . LEU A 1 252 ? -33.659 -4.528 39.293 1.00 98.56 252 LEU A N 1
ATOM 2011 C CA . LEU A 1 252 ? -33.137 -4.910 40.604 1.00 98.56 252 LEU A CA 1
ATOM 2012 C C . LEU A 1 252 ? -33.332 -3.797 41.633 1.00 98.56 252 LEU A C 1
ATOM 2014 O O . LEU A 1 252 ? -33.824 -4.077 42.723 1.00 98.56 252 LEU A O 1
ATOM 2018 N N . LYS A 1 253 ? -33.034 -2.539 41.285 1.00 98.31 253 LYS A N 1
ATOM 2019 C CA . LYS A 1 253 ? -33.292 -1.389 42.165 1.00 98.31 253 LYS A CA 1
ATOM 2020 C C . LYS A 1 253 ? -34.762 -1.307 42.566 1.00 98.31 253 LYS A C 1
ATOM 2022 O O . LYS A 1 253 ? -35.046 -1.169 43.747 1.00 98.31 253 LYS A O 1
ATOM 2027 N N . GLN A 1 254 ? -35.686 -1.475 41.620 1.00 98.38 254 GLN A N 1
ATOM 2028 C CA . GLN A 1 254 ? -37.118 -1.473 41.919 1.00 98.38 254 GLN A CA 1
ATOM 2029 C C . GLN A 1 254 ? -37.510 -2.597 42.892 1.00 98.38 254 GLN A C 1
ATOM 2031 O O . GLN A 1 254 ? -38.308 -2.370 43.800 1.00 98.38 254 GLN A O 1
ATOM 2036 N N . LYS A 1 255 ? -36.965 -3.810 42.724 1.00 98.38 255 LYS A N 1
ATOM 2037 C CA . LYS A 1 255 ? -37.204 -4.925 43.657 1.00 98.38 255 LYS A CA 1
ATOM 2038 C C . LYS A 1 255 ? -36.644 -4.637 45.048 1.00 98.38 255 LYS A C 1
ATOM 2040 O O . LYS A 1 255 ? -37.336 -4.898 46.026 1.00 98.38 255 LYS A O 1
ATOM 2045 N N . VAL A 1 256 ? -35.437 -4.076 45.131 1.00 98.50 256 VAL A N 1
ATOM 2046 C CA . VAL A 1 256 ? -34.819 -3.670 46.401 1.00 98.50 256 VAL A CA 1
ATOM 2047 C C . VAL A 1 256 ? -35.681 -2.624 47.106 1.00 98.50 256 VAL A C 1
ATOM 2049 O O . VAL A 1 256 ? -35.993 -2.810 48.274 1.00 98.50 256 VAL A O 1
ATOM 2052 N N . THR A 1 257 ? -36.159 -1.594 46.399 1.00 98.19 257 THR A N 1
ATOM 2053 C CA . THR A 1 257 ? -37.055 -0.581 46.984 1.00 98.19 257 THR A CA 1
ATOM 2054 C C . THR A 1 257 ? -38.341 -1.202 47.532 1.00 98.19 257 THR A C 1
ATOM 2056 O O . THR A 1 257 ? -38.712 -0.920 48.665 1.00 98.19 257 THR A O 1
ATOM 2059 N N . LYS A 1 258 ? -38.982 -2.115 46.786 1.00 98.31 258 LYS A N 1
ATOM 2060 C CA . LYS A 1 258 ? -40.185 -2.825 47.259 1.00 98.31 258 LYS A CA 1
ATOM 2061 C C . LYS A 1 258 ? -39.923 -3.655 48.517 1.00 98.31 258 LYS A C 1
ATOM 2063 O O . LYS A 1 258 ? -40.746 -3.663 49.423 1.00 98.31 258 LYS A O 1
ATOM 2068 N N . LEU A 1 259 ? -38.796 -4.366 48.574 1.00 97.81 259 LEU A N 1
ATOM 2069 C CA . LEU A 1 259 ? -38.420 -5.134 49.764 1.00 97.81 259 LEU A CA 1
ATOM 2070 C C . LEU A 1 259 ? -38.150 -4.218 50.961 1.00 97.81 259 LEU A C 1
ATOM 2072 O O . LEU A 1 259 ? -38.586 -4.528 52.062 1.00 97.81 259 LEU A O 1
ATOM 2076 N N . GLN A 1 260 ? -37.510 -3.074 50.737 1.00 97.88 260 GLN A N 1
ATOM 2077 C CA . GLN A 1 260 ? -37.200 -2.102 51.783 1.00 97.88 260 GLN A CA 1
ATOM 2078 C C . GLN A 1 260 ? -38.460 -1.410 52.339 1.00 97.88 260 GLN A C 1
ATOM 2080 O O . GLN A 1 260 ? -38.556 -1.157 53.541 1.00 97.88 260 GLN A O 1
ATOM 2085 N N . GLU A 1 261 ? -39.464 -1.154 51.493 1.00 97.38 261 GLU A N 1
ATOM 2086 C CA . GLU A 1 261 ? -40.797 -0.702 51.923 1.00 97.38 261 GLU A CA 1
ATOM 2087 C C . GLU A 1 261 ? -41.508 -1.759 52.783 1.00 97.38 261 GLU A C 1
ATOM 2089 O O . GLU A 1 261 ? -42.091 -1.428 53.818 1.00 97.38 261 GLU A O 1
ATOM 2094 N N . LEU A 1 262 ? -41.443 -3.036 52.383 1.00 97.50 262 LEU A N 1
ATOM 2095 C CA . LEU A 1 262 ? -42.014 -4.144 53.155 1.00 97.50 262 LEU A CA 1
ATOM 2096 C C . LEU A 1 262 ? -41.313 -4.325 54.505 1.00 97.50 262 LEU A C 1
ATOM 2098 O O . LEU A 1 262 ? -41.996 -4.494 55.512 1.00 97.50 262 LEU A O 1
ATOM 2102 N N . GLU A 1 263 ? -39.982 -4.250 54.535 1.00 96.19 263 GLU A N 1
ATOM 2103 C CA . GLU A 1 263 ? -39.181 -4.298 55.762 1.00 96.19 263 GLU A CA 1
ATOM 2104 C C . GLU A 1 263 ? -39.557 -3.152 56.709 1.00 96.19 263 GLU A C 1
ATOM 2106 O O . GLU A 1 263 ? -39.867 -3.390 57.873 1.00 96.19 263 GLU A O 1
ATOM 2111 N N . SER A 1 264 ? -39.654 -1.920 56.199 1.00 95.94 264 SER A N 1
ATOM 2112 C CA . SER A 1 264 ? -40.064 -0.754 56.997 1.00 95.94 264 SER A CA 1
ATOM 2113 C C . SER A 1 264 ? -41.476 -0.915 57.576 1.00 95.94 264 SER A C 1
ATOM 2115 O O . SER A 1 264 ? -41.723 -0.568 58.731 1.00 95.94 264 SER A O 1
ATOM 2117 N N . LYS A 1 265 ? -42.409 -1.478 56.794 1.00 96.50 265 LYS A N 1
ATOM 2118 C CA . LYS A 1 265 ? -43.774 -1.771 57.253 1.00 96.50 265 LYS A CA 1
ATOM 2119 C C . LYS A 1 265 ? -43.799 -2.871 58.318 1.00 96.50 265 LYS A C 1
ATOM 2121 O O . LYS A 1 265 ? -44.561 -2.758 59.273 1.00 96.50 265 LYS A O 1
ATOM 2126 N N . ALA A 1 266 ? -42.990 -3.918 58.162 1.00 96.56 266 ALA A N 1
ATOM 2127 C CA . ALA A 1 266 ? -42.872 -4.987 59.149 1.00 96.56 266 ALA A CA 1
ATOM 2128 C C . ALA A 1 266 ? -42.334 -4.448 60.483 1.00 96.56 266 ALA A C 1
ATOM 2130 O O . ALA A 1 266 ? -42.967 -4.662 61.510 1.00 96.56 266 ALA A O 1
ATOM 2131 N N . VAL A 1 267 ? -41.266 -3.641 60.453 1.00 96.50 267 VAL A N 1
ATOM 2132 C CA . VAL A 1 267 ? -40.705 -2.992 61.652 1.00 96.50 267 VAL A CA 1
ATOM 2133 C C . VAL A 1 267 ? -41.738 -2.105 62.357 1.00 96.50 267 VAL A C 1
ATOM 2135 O O . VAL A 1 267 ? -41.845 -2.144 63.581 1.00 96.50 267 VAL A O 1
ATOM 2138 N N . ALA A 1 268 ? -42.528 -1.327 61.610 1.00 96.00 268 ALA A N 1
ATOM 2139 C CA . ALA A 1 268 ? -43.591 -0.503 62.191 1.00 96.00 268 ALA A CA 1
ATOM 2140 C C . ALA A 1 268 ? -44.689 -1.351 62.862 1.00 96.00 268 ALA A C 1
ATOM 2142 O O . ALA A 1 268 ? -45.138 -1.024 63.961 1.00 96.00 268 ALA A O 1
ATOM 2143 N N . ASN A 1 269 ? -45.093 -2.458 62.231 1.00 96.00 269 ASN A N 1
ATOM 2144 C CA . ASN A 1 269 ? -46.060 -3.390 62.811 1.00 96.00 269 ASN A CA 1
ATOM 2145 C C . ASN A 1 269 ? -45.507 -4.063 64.078 1.00 96.00 269 ASN A C 1
ATOM 2147 O O . ASN A 1 269 ? -46.235 -4.187 65.059 1.00 96.00 269 ASN A O 1
ATOM 2151 N N . ASP A 1 270 ? -44.235 -4.468 64.082 1.00 96.50 270 ASP A N 1
ATOM 2152 C CA . ASP A 1 270 ? -43.584 -5.085 65.243 1.00 96.50 270 ASP A CA 1
ATOM 2153 C C . ASP A 1 270 ? -43.523 -4.112 66.427 1.00 96.50 270 ASP A C 1
ATOM 2155 O O . ASP A 1 270 ? -43.842 -4.491 67.555 1.00 96.50 270 ASP A O 1
ATOM 2159 N N . GLN A 1 271 ? -43.213 -2.836 66.172 1.00 96.50 271 GLN A N 1
ATOM 2160 C CA . GLN A 1 271 ? -43.289 -1.776 67.184 1.00 96.50 271 GLN A CA 1
ATOM 2161 C C . GLN A 1 271 ? -44.717 -1.602 67.721 1.00 96.50 271 GLN A C 1
ATOM 2163 O O . GLN A 1 271 ? -44.914 -1.482 68.931 1.00 96.50 271 GLN A O 1
ATOM 2168 N N . GLU A 1 272 ? -45.732 -1.621 66.851 1.00 96.81 272 GLU A N 1
ATOM 2169 C CA . GLU A 1 272 ? -47.135 -1.546 67.270 1.00 96.81 272 GLU A CA 1
ATOM 2170 C C . GLU A 1 272 ? -47.543 -2.750 68.138 1.00 96.81 272 GLU A C 1
ATOM 2172 O O . GLU A 1 272 ? -48.229 -2.586 69.152 1.00 96.81 272 GLU A O 1
ATOM 2177 N N . ILE A 1 273 ? -47.106 -3.959 67.773 1.00 95.69 273 ILE A N 1
ATOM 2178 C CA . ILE A 1 273 ? -47.335 -5.187 68.547 1.00 95.69 273 ILE A CA 1
ATOM 2179 C C . ILE A 1 273 ? -46.645 -5.091 69.909 1.00 95.69 273 ILE A C 1
ATOM 2181 O O . ILE A 1 273 ? -47.271 -5.404 70.922 1.00 95.69 273 ILE A O 1
ATOM 2185 N N . GLN A 1 274 ? -45.399 -4.617 69.955 1.00 96.81 274 GLN A N 1
ATOM 2186 C CA . GLN A 1 274 ? -44.654 -4.439 71.198 1.00 96.81 274 GLN A CA 1
ATOM 2187 C C . GLN A 1 274 ? -45.366 -3.461 72.146 1.00 96.81 274 GLN A C 1
ATOM 2189 O O . GLN A 1 274 ? -45.585 -3.798 73.309 1.00 96.81 274 GLN A O 1
ATOM 2194 N N . MET A 1 275 ? -45.835 -2.311 71.644 1.00 96.00 275 MET A N 1
ATOM 2195 C CA . MET A 1 275 ? -46.626 -1.362 72.444 1.00 96.00 275 MET A CA 1
ATOM 2196 C C . MET A 1 275 ? -47.920 -1.991 72.988 1.00 96.00 275 MET A C 1
ATOM 2198 O O . MET A 1 275 ? -48.298 -1.769 74.142 1.00 96.00 275 MET A O 1
ATOM 2202 N N . LYS A 1 276 ? -48.625 -2.792 72.175 1.00 96.50 276 LYS A N 1
ATOM 2203 C CA . LYS A 1 276 ? -49.835 -3.509 72.616 1.00 96.50 276 LYS A CA 1
ATOM 2204 C C . LYS A 1 276 ? -49.521 -4.557 73.682 1.00 96.50 276 LYS A C 1
ATOM 2206 O O . LYS A 1 276 ? -50.299 -4.692 74.624 1.00 96.50 276 LYS A O 1
ATOM 2211 N N . LEU A 1 277 ? -48.404 -5.269 73.551 1.00 96.19 277 LEU A N 1
ATOM 2212 C CA . LEU A 1 277 ? -47.961 -6.278 74.511 1.00 96.19 277 LEU A CA 1
ATOM 2213 C C . LEU A 1 277 ? -47.613 -5.652 75.867 1.00 96.19 277 LEU A C 1
ATOM 2215 O O . LEU A 1 277 ? -48.051 -6.155 76.899 1.00 96.19 277 LEU A O 1
ATOM 2219 N N . GLU A 1 278 ? -46.898 -4.524 75.876 1.00 95.94 278 GLU A N 1
ATOM 2220 C CA . GLU A 1 278 ? -46.595 -3.769 77.101 1.00 95.94 278 GLU A CA 1
ATOM 2221 C C . GLU A 1 278 ? -47.874 -3.320 77.817 1.00 95.94 278 GLU A C 1
ATOM 2223 O O . GLU A 1 278 ? -48.021 -3.511 79.027 1.00 95.94 278 GLU A O 1
ATOM 2228 N N . LYS A 1 279 ? -48.847 -2.793 77.061 1.00 97.19 279 LYS A N 1
ATOM 2229 C CA . LYS A 1 279 ? -50.157 -2.417 77.603 1.00 97.19 279 LYS A CA 1
ATOM 2230 C C . LYS A 1 279 ? -50.915 -3.621 78.169 1.00 97.19 279 LYS A C 1
ATOM 2232 O O . LYS A 1 279 ? -51.505 -3.511 79.243 1.00 97.19 279 LYS A O 1
ATOM 2237 N N . LEU A 1 280 ? -50.914 -4.750 77.459 1.00 96.12 280 LEU A N 1
ATOM 2238 C CA . LEU A 1 280 ? -51.571 -5.981 77.900 1.00 96.12 280 LEU A CA 1
ATOM 2239 C C . LEU A 1 280 ? -50.965 -6.491 79.213 1.00 96.12 280 LEU A C 1
ATOM 2241 O O . LEU A 1 280 ? -51.711 -6.803 80.133 1.00 96.12 280 LEU A O 1
ATOM 2245 N N . ASN A 1 281 ? -49.636 -6.498 79.329 1.00 96.00 281 ASN A N 1
ATOM 2246 C CA . ASN A 1 281 ? -48.933 -6.892 80.549 1.00 96.00 281 ASN A CA 1
ATOM 2247 C C . ASN A 1 281 ? -49.286 -5.969 81.733 1.00 96.00 281 ASN A C 1
ATOM 2249 O O . ASN A 1 281 ? -49.539 -6.433 82.842 1.00 96.00 281 ASN A O 1
ATOM 2253 N N . GLY A 1 282 ? -49.391 -4.655 81.494 1.00 96.06 282 GLY A N 1
ATOM 2254 C CA . GLY A 1 282 ? -49.874 -3.706 82.503 1.00 96.06 282 GLY A CA 1
ATOM 2255 C C . GLY A 1 282 ? -51.280 -4.045 83.017 1.00 96.06 282 GLY A C 1
ATOM 2256 O O . GLY A 1 282 ? -51.510 -4.057 84.228 1.00 96.06 282 GLY A O 1
ATOM 2257 N N . LEU A 1 283 ? -52.201 -4.385 82.109 1.00 95.56 283 LEU A N 1
ATOM 2258 C CA . LEU A 1 283 ? -53.555 -4.829 82.463 1.00 95.56 283 LEU A CA 1
ATOM 2259 C C . LEU A 1 283 ? -53.565 -6.194 83.163 1.00 95.56 283 LEU A C 1
ATOM 2261 O O . LEU A 1 283 ? -54.367 -6.405 84.067 1.00 95.56 283 LEU A O 1
ATOM 2265 N N . GLU A 1 284 ? -52.686 -7.118 82.780 1.00 95.88 284 GLU A N 1
ATOM 2266 C CA . GLU A 1 284 ? -52.553 -8.431 83.418 1.00 95.88 284 GLU A CA 1
ATOM 2267 C C . GLU A 1 284 ? -52.099 -8.305 84.879 1.00 95.88 284 GLU A C 1
ATOM 2269 O O . GLU A 1 284 ? -52.696 -8.915 85.771 1.00 95.88 284 GLU A O 1
ATOM 2274 N N . VAL A 1 285 ? -51.119 -7.437 85.154 1.00 96.56 285 VAL A N 1
ATOM 2275 C CA . VAL A 1 285 ? -50.692 -7.101 86.523 1.00 96.56 285 VAL A CA 1
ATOM 2276 C C . VAL A 1 285 ? -51.847 -6.505 87.333 1.00 96.56 285 VAL A C 1
ATOM 2278 O O . VAL A 1 285 ? -52.039 -6.856 88.503 1.00 96.56 285 VAL A O 1
ATOM 2281 N N . GLU A 1 286 ? -52.638 -5.618 86.728 1.00 95.50 286 GLU A N 1
ATOM 2282 C CA . GLU A 1 286 ? -53.807 -5.031 87.381 1.00 95.50 286 GLU A CA 1
ATOM 2283 C C . GLU A 1 286 ? -54.890 -6.084 87.671 1.00 95.50 286 GLU A C 1
ATOM 2285 O O . GLU A 1 286 ? -55.402 -6.151 88.792 1.00 95.50 286 GLU A O 1
ATOM 2290 N N . ALA A 1 287 ? -55.192 -6.961 86.710 1.00 94.94 287 ALA A N 1
ATOM 2291 C CA . ALA A 1 287 ? -56.135 -8.064 86.875 1.00 94.94 287 ALA A CA 1
ATOM 2292 C C . ALA A 1 287 ? -55.705 -9.018 88.002 1.00 94.94 287 ALA A C 1
ATOM 2294 O O . ALA A 1 287 ? -56.533 -9.443 88.809 1.00 94.94 287 ALA A O 1
ATOM 2295 N N . GLU A 1 288 ? -54.407 -9.305 88.118 1.00 95.88 288 GLU A N 1
ATOM 2296 C CA . GLU A 1 288 ? -53.860 -10.127 89.197 1.00 95.88 288 GLU A CA 1
ATOM 2297 C C . GLU A 1 288 ? -53.981 -9.437 90.569 1.00 95.88 288 GLU A C 1
ATOM 2299 O O . GLU A 1 288 ? -54.310 -10.077 91.573 1.00 95.88 288 GLU A O 1
ATOM 2304 N N . LYS A 1 289 ? -53.800 -8.110 90.631 1.00 96.44 289 LYS A N 1
ATOM 2305 C CA . LYS A 1 289 ? -54.046 -7.320 91.850 1.00 96.44 289 LYS A CA 1
ATOM 2306 C C . LYS A 1 289 ? -55.515 -7.388 92.276 1.00 96.44 289 LYS A C 1
ATOM 2308 O O . LYS A 1 289 ? -55.792 -7.604 93.461 1.00 96.44 289 LYS A O 1
ATOM 2313 N N . TRP A 1 290 ? -56.446 -7.246 91.331 1.00 94.94 290 TRP A N 1
ATOM 2314 C CA . TRP A 1 290 ? -57.882 -7.392 91.584 1.00 94.94 290 TRP A CA 1
ATOM 2315 C C . TRP A 1 290 ? -58.242 -8.807 92.036 1.00 94.94 290 TRP A C 1
ATOM 2317 O O . TRP A 1 290 ? -58.945 -8.952 93.034 1.00 94.94 290 TRP A O 1
ATOM 2327 N N . ARG A 1 291 ? -57.701 -9.849 91.392 1.00 95.75 291 ARG A N 1
ATOM 2328 C CA . ARG A 1 291 ? -57.903 -11.258 91.772 1.00 95.75 291 ARG A CA 1
ATOM 2329 C C . ARG A 1 291 ? -57.450 -11.530 93.210 1.00 95.75 291 ARG A C 1
ATOM 2331 O O . ARG A 1 291 ? -58.214 -12.090 93.994 1.00 95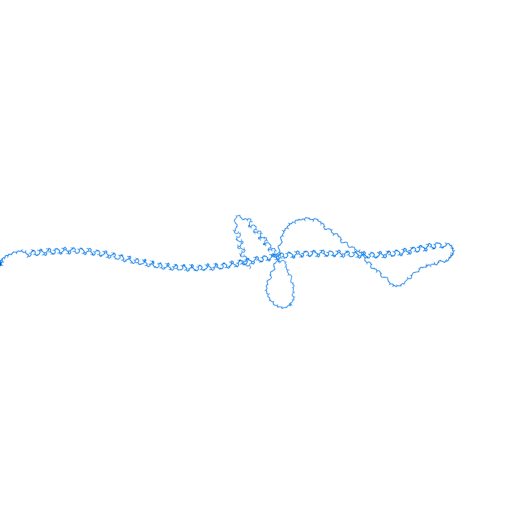.75 291 ARG A O 1
ATOM 2338 N N . LYS A 1 292 ? -56.262 -11.050 93.600 1.00 96.38 292 LYS A N 1
ATOM 2339 C CA . LYS A 1 292 ? -55.770 -11.121 94.991 1.00 96.38 292 LYS A CA 1
ATOM 2340 C C . LYS A 1 292 ? -56.689 -10.395 95.970 1.00 96.38 292 LYS A C 1
ATOM 2342 O O . LYS A 1 292 ? -56.926 -10.890 97.070 1.00 96.38 292 LYS A O 1
ATOM 2347 N N . SER A 1 293 ? -57.210 -9.228 95.589 1.00 95.31 293 SER A N 1
ATOM 2348 C CA . SER A 1 293 ? -58.156 -8.490 96.429 1.00 95.31 293 SER A CA 1
ATOM 2349 C C . SER A 1 293 ? -59.500 -9.205 96.564 1.00 95.31 293 SER A C 1
ATOM 2351 O O . SER A 1 293 ? -60.044 -9.252 97.661 1.00 95.31 293 SER A O 1
ATOM 2353 N N . CYS A 1 294 ? -60.006 -9.803 95.485 1.00 93.00 294 CYS A N 1
ATOM 2354 C CA . CYS A 1 294 ? -61.240 -10.583 95.483 1.00 93.00 294 CYS A CA 1
ATOM 2355 C C . CYS A 1 294 ? -61.111 -11.828 96.375 1.00 93.00 294 CYS A C 1
ATOM 2357 O O . CYS A 1 294 ? -61.982 -12.065 97.203 1.00 93.00 294 CYS A O 1
ATOM 2359 N N . LEU A 1 295 ? -59.981 -12.546 96.307 1.00 95.75 295 LEU A N 1
ATOM 2360 C CA . LEU A 1 295 ? -59.677 -13.671 97.203 1.00 95.75 295 LEU A CA 1
ATOM 2361 C C . LEU A 1 295 ? -59.621 -13.257 98.682 1.00 95.75 295 LEU A C 1
ATOM 2363 O O . LEU A 1 295 ? -60.153 -13.967 99.534 1.00 95.75 295 LEU A O 1
ATOM 2367 N N . ARG A 1 296 ? -58.999 -12.110 99.002 1.00 94.81 296 ARG A N 1
ATOM 2368 C CA . ARG A 1 296 ? -58.999 -11.574 100.377 1.00 94.81 296 ARG A CA 1
ATOM 2369 C C . ARG A 1 296 ? -60.414 -11.289 100.863 1.00 94.81 296 ARG A C 1
ATOM 2371 O O . ARG A 1 296 ? -60.793 -11.794 101.912 1.00 94.81 296 ARG A O 1
ATOM 2378 N N . LEU A 1 297 ? -61.187 -10.541 100.076 1.00 94.38 297 LEU A N 1
ATOM 2379 C CA . LEU A 1 297 ? -62.570 -10.209 100.409 1.00 94.38 297 LEU A CA 1
ATOM 2380 C C . LEU A 1 297 ? -63.439 -11.465 100.527 1.00 94.38 297 LEU A C 1
ATOM 2382 O O . LEU A 1 297 ? -64.266 -11.537 101.420 1.00 94.38 297 LEU A O 1
ATOM 2386 N N . GLN A 1 298 ? -63.243 -12.477 99.678 1.00 94.12 298 GLN A N 1
ATOM 2387 C CA . GLN A 1 298 ? -63.952 -13.754 99.777 1.00 94.12 298 GLN A CA 1
ATOM 2388 C C . GLN A 1 298 ? -63.641 -14.468 101.096 1.00 94.12 298 GLN A C 1
ATOM 2390 O O . GLN A 1 298 ? -64.562 -14.951 101.751 1.00 94.12 298 GLN A O 1
ATOM 2395 N N . LYS A 1 299 ? -62.366 -14.509 101.504 1.00 93.56 299 LYS A N 1
ATOM 2396 C CA . LYS A 1 299 ? -61.952 -15.092 102.786 1.00 93.56 299 LYS A CA 1
ATOM 2397 C C . LYS A 1 299 ? -62.557 -14.329 103.967 1.00 93.56 299 LYS A C 1
ATOM 2399 O O . LYS A 1 299 ? -63.112 -14.953 104.865 1.00 93.56 299 LYS A O 1
ATOM 2404 N N . GLU A 1 300 ? -62.488 -13.000 103.944 1.00 92.50 300 GLU A N 1
ATOM 2405 C CA . GLU A 1 300 ? -63.115 -12.136 104.953 1.00 92.50 300 GLU A CA 1
ATOM 2406 C C . GLU A 1 300 ? -64.633 -12.345 105.005 1.00 92.50 300 GLU A C 1
ATOM 2408 O O . GLU A 1 300 ? -65.193 -12.489 106.084 1.00 92.50 300 GLU A O 1
ATOM 2413 N N . ASN A 1 301 ? -65.301 -12.445 103.855 1.00 92.00 301 ASN A N 1
ATOM 2414 C CA . ASN A 1 301 ? -66.739 -12.683 103.785 1.00 92.00 301 ASN A CA 1
ATOM 2415 C C . ASN A 1 301 ? -67.111 -14.079 104.318 1.00 92.00 301 ASN A C 1
ATOM 2417 O O . ASN A 1 301 ? -68.093 -14.210 105.038 1.00 92.00 301 ASN A O 1
ATOM 2421 N N . SER A 1 302 ? -66.305 -15.114 104.045 1.00 92.38 302 SER A N 1
ATOM 2422 C CA . SER A 1 302 ? -66.511 -16.450 104.628 1.00 92.38 302 SER A CA 1
ATOM 2423 C C . SER A 1 302 ? -66.288 -16.487 106.142 1.00 92.38 302 SER A C 1
ATOM 2425 O O . SER A 1 302 ? -67.058 -17.131 106.847 1.00 92.38 302 SER A O 1
ATOM 2427 N N . ASP A 1 303 ? -65.285 -15.763 106.650 1.00 92.25 303 ASP A N 1
ATOM 2428 C CA . ASP A 1 303 ? -65.029 -15.631 108.089 1.00 92.25 303 ASP A CA 1
ATOM 2429 C C . ASP A 1 303 ? -66.181 -14.893 108.779 1.00 92.25 303 ASP A C 1
ATOM 2431 O O . ASP A 1 303 ? -66.728 -15.369 109.770 1.00 92.25 303 ASP A O 1
ATOM 2435 N N . LEU A 1 304 ? -66.624 -13.769 108.210 1.00 92.81 304 LEU A N 1
ATOM 2436 C CA . LEU A 1 304 ? -67.777 -13.026 108.712 1.00 92.81 304 LEU A CA 1
ATOM 2437 C C . LEU A 1 304 ? -69.064 -13.854 108.659 1.00 92.81 304 LEU A C 1
ATOM 2439 O O . LEU A 1 304 ? -69.815 -13.831 109.629 1.00 92.81 304 LEU A O 1
ATOM 2443 N N . ALA A 1 305 ? -69.313 -14.603 107.581 1.00 90.00 305 ALA A N 1
ATOM 2444 C CA . ALA A 1 305 ? -70.463 -15.500 107.472 1.00 90.00 305 ALA A CA 1
ATOM 2445 C C . ALA A 1 305 ? -70.423 -16.606 108.537 1.00 90.00 305 ALA A C 1
ATOM 2447 O O . ALA A 1 305 ? -71.430 -16.839 109.198 1.00 90.00 305 ALA A O 1
ATOM 2448 N N . GLN A 1 306 ? -69.259 -17.223 108.775 1.00 88.25 306 GLN A N 1
ATOM 2449 C CA . GLN A 1 306 ? -69.075 -18.210 109.843 1.00 88.25 306 GLN A CA 1
ATOM 2450 C C . GLN A 1 306 ? -69.287 -17.591 111.230 1.00 88.25 306 GLN A C 1
ATOM 2452 O O . GLN A 1 306 ? -69.918 -18.202 112.093 1.00 88.25 306 GLN A O 1
ATOM 2457 N N . ARG A 1 307 ? -68.777 -16.376 111.472 1.00 89.56 307 ARG A N 1
ATOM 2458 C CA . ARG A 1 307 ? -68.994 -15.647 112.732 1.00 89.56 307 ARG A CA 1
ATOM 2459 C C . ARG A 1 307 ? -70.461 -15.285 112.917 1.00 89.56 307 ARG A C 1
ATOM 2461 O O . ARG A 1 307 ? -70.965 -15.409 114.030 1.00 89.56 307 ARG A O 1
ATOM 2468 N N . LEU A 1 308 ? -71.144 -14.873 111.853 1.00 87.38 308 LEU A N 1
ATOM 2469 C CA . LEU A 1 308 ? -72.577 -14.608 111.861 1.00 87.38 308 LEU A CA 1
ATOM 2470 C C . LEU A 1 308 ? -73.359 -15.882 112.176 1.00 87.38 308 LEU A C 1
ATOM 2472 O O . LEU A 1 308 ? -74.179 -15.851 113.078 1.00 87.38 308 LEU A O 1
ATOM 2476 N N . GLU A 1 309 ? -73.067 -17.001 111.514 1.00 83.38 309 GLU A N 1
ATOM 2477 C CA . GLU A 1 309 ? -73.680 -18.305 111.790 1.00 83.38 309 GLU A CA 1
ATOM 2478 C C . GLU A 1 309 ? -73.407 -18.759 113.229 1.00 83.38 309 GLU A C 1
ATOM 2480 O O . GLU A 1 309 ? -74.329 -19.143 113.937 1.00 83.38 309 GLU A O 1
ATOM 2485 N N . SER A 1 310 ? -72.175 -18.609 113.719 1.00 83.75 310 SER A N 1
ATOM 2486 C CA . SER A 1 310 ? -71.817 -18.897 115.115 1.00 83.75 310 SER A CA 1
ATOM 2487 C C . SER A 1 310 ? -72.579 -18.005 116.101 1.00 83.75 310 SER A C 1
ATOM 2489 O O . SER A 1 310 ? -73.050 -18.488 117.124 1.00 83.75 310 SER A O 1
ATOM 2491 N N . THR A 1 311 ? -72.740 -16.713 115.796 1.00 81.69 311 THR A N 1
ATOM 2492 C CA . THR A 1 311 ? -73.515 -15.765 116.621 1.00 81.69 311 THR A CA 1
ATOM 2493 C C . THR A 1 311 ? -75.011 -16.051 116.538 1.00 81.69 311 THR A C 1
ATOM 2495 O O . THR A 1 311 ? -75.700 -15.927 117.540 1.00 81.69 311 THR A O 1
ATOM 2498 N N . GLN A 1 312 ? -75.515 -16.471 115.378 1.00 78.38 312 GLN A N 1
ATOM 2499 C CA . GLN A 1 312 ? -76.891 -16.907 115.168 1.00 78.38 312 GLN A CA 1
ATOM 2500 C C . GLN A 1 312 ? -77.171 -18.185 115.969 1.00 78.38 312 GLN A C 1
ATOM 2502 O O . GLN A 1 312 ? -78.178 -18.245 116.659 1.00 78.38 312 GLN A O 1
ATOM 2507 N N . ILE A 1 313 ? -76.266 -19.171 115.951 1.00 75.44 313 ILE A N 1
ATOM 2508 C CA . ILE A 1 313 ? -76.331 -20.380 116.787 1.00 75.44 313 ILE A CA 1
ATOM 2509 C C . ILE A 1 313 ? -76.275 -19.999 118.273 1.00 75.44 313 ILE A C 1
ATOM 2511 O O . ILE A 1 313 ? -77.094 -20.488 119.043 1.00 75.44 313 ILE A O 1
ATOM 2515 N N . LEU A 1 314 ? -75.380 -19.086 118.675 1.00 68.88 314 LEU A N 1
ATOM 2516 C CA . LEU A 1 314 ? -75.273 -18.614 120.060 1.00 68.88 314 LEU A CA 1
ATOM 2517 C C . LEU A 1 314 ? -76.543 -17.868 120.513 1.00 68.88 314 LEU A C 1
ATOM 2519 O O . LEU A 1 314 ? -77.044 -18.117 121.602 1.00 68.88 314 LEU A O 1
ATOM 2523 N N . ALA A 1 315 ? -77.101 -16.996 119.671 1.00 62.34 315 ALA A N 1
ATOM 2524 C CA . ALA A 1 315 ? -78.350 -16.279 119.924 1.00 62.34 315 ALA A CA 1
ATOM 2525 C C . ALA A 1 315 ? -79.556 -17.229 119.965 1.00 62.34 315 ALA A C 1
ATOM 2527 O O . ALA A 1 315 ? -80.412 -17.075 120.830 1.00 62.34 315 ALA A O 1
ATOM 2528 N N . ASN A 1 316 ? -79.584 -18.249 119.103 1.00 56.97 316 ASN A N 1
ATOM 2529 C CA . ASN A 1 316 ? -80.577 -19.321 119.150 1.00 56.97 316 ASN A CA 1
ATOM 2530 C C . ASN A 1 316 ? -80.418 -20.188 120.418 1.00 56.97 316 ASN A C 1
ATOM 2532 O O . ASN A 1 316 ? -81.419 -20.648 120.947 1.00 56.97 316 ASN A O 1
ATOM 2536 N N . SER A 1 317 ? -79.198 -20.352 120.952 1.00 56.28 317 SER A N 1
ATOM 2537 C CA . SER A 1 317 ? -78.934 -21.054 122.223 1.00 56.28 317 SER A CA 1
ATOM 2538 C C . SER A 1 317 ? -79.126 -20.201 123.490 1.00 56.28 317 SER A C 1
ATOM 2540 O O . SER A 1 317 ? -79.221 -20.755 124.573 1.00 56.28 317 SER A O 1
ATOM 2542 N N . VAL A 1 318 ? -79.175 -18.865 123.377 1.00 51.03 318 VAL A N 1
ATOM 2543 C CA . VAL A 1 318 ? -79.476 -17.916 124.477 1.00 51.03 318 VAL A CA 1
ATOM 2544 C C . VAL A 1 318 ? -80.981 -17.613 124.566 1.00 51.03 318 VAL A C 1
ATOM 2546 O O . VAL A 1 318 ? -81.457 -17.134 125.592 1.00 51.03 318 VAL A O 1
ATOM 2549 N N . LEU A 1 319 ? -81.743 -17.910 123.509 1.00 45.50 319 LEU A N 1
ATOM 2550 C CA . LEU A 1 319 ? -83.210 -17.860 123.491 1.00 45.50 319 LEU A CA 1
ATOM 2551 C C . LEU A 1 319 ? -83.881 -19.180 123.909 1.00 45.50 319 LEU A C 1
ATOM 2553 O O . LEU A 1 319 ? -85.106 -19.212 124.008 1.00 45.50 319 LEU A O 1
ATOM 2557 N N . GLU A 1 320 ? -83.107 -20.224 124.218 1.00 42.03 320 GLU A N 1
ATOM 2558 C CA . GLU A 1 320 ? -83.595 -21.404 124.934 1.00 42.03 320 GLU A CA 1
ATOM 2559 C C . GLU A 1 320 ? -82.953 -21.492 126.329 1.00 42.03 320 GLU A C 1
ATOM 2561 O O . GLU A 1 320 ? -81.785 -21.837 126.484 1.00 42.03 320 GLU A O 1
ATOM 2566 N N . ASP A 1 321 ? -83.811 -21.212 127.317 1.00 36.12 321 ASP A N 1
ATOM 2567 C CA . ASP A 1 321 ? -83.755 -21.500 128.759 1.00 36.12 321 ASP A CA 1
ATOM 2568 C C . ASP A 1 321 ? -83.252 -20.370 129.693 1.00 36.12 321 ASP A C 1
ATOM 2570 O O . ASP A 1 321 ? -82.063 -20.044 129.748 1.00 36.12 321 ASP A O 1
ATOM 2574 N N . PRO A 1 322 ? -84.196 -19.740 130.434 1.00 45.12 322 PRO A N 1
ATOM 2575 C CA . PRO A 1 322 ? -84.757 -20.406 131.610 1.00 45.12 322 PRO A CA 1
ATOM 2576 C C . PRO A 1 322 ? -86.283 -20.634 131.578 1.00 45.12 322 PRO A C 1
ATOM 2578 O O . PRO A 1 322 ? -87.076 -19.703 131.463 1.00 45.12 322 PRO A O 1
ATOM 2581 N N . GLU A 1 323 ? -86.641 -21.901 131.780 1.00 38.69 323 GLU A N 1
ATOM 2582 C CA . GLU A 1 323 ? -87.416 -22.461 132.888 1.00 38.69 323 GLU A CA 1
ATOM 2583 C C . GLU A 1 323 ? -88.927 -22.140 132.956 1.00 38.69 323 GLU A C 1
ATOM 2585 O O . GLU A 1 323 ? -89.357 -21.031 133.261 1.00 38.69 323 GLU A O 1
ATOM 2590 N N . VAL A 1 324 ? -89.745 -23.193 132.787 1.00 41.28 324 VAL A N 1
ATOM 2591 C CA . VAL A 1 324 ? -90.632 -23.790 133.821 1.00 41.28 324 VAL A CA 1
ATOM 2592 C C . VAL A 1 324 ? -91.934 -24.356 133.212 1.00 41.28 324 VAL A C 1
ATOM 2594 O O . VAL A 1 324 ? -92.895 -23.647 132.952 1.00 41.28 324 VAL A O 1
ATOM 2597 N N . SER A 1 325 ? -91.952 -25.690 133.139 1.00 38.84 325 SER A N 1
ATOM 2598 C CA . SER A 1 325 ? -92.985 -26.623 133.627 1.00 38.84 325 SER A CA 1
ATOM 2599 C C . SER A 1 325 ? -94.435 -26.668 133.100 1.00 38.84 325 SER A C 1
ATOM 2601 O O . SER A 1 325 ? -95.131 -25.675 132.941 1.00 38.84 325 SER A O 1
ATOM 2603 N N . LEU A 1 326 ? -94.899 -27.930 133.111 1.00 42.78 326 LEU A N 1
ATOM 2604 C CA . LEU A 1 326 ? -96.248 -28.476 133.342 1.00 42.78 326 LEU A CA 1
ATOM 2605 C C . LEU A 1 326 ? -97.065 -28.979 132.132 1.00 42.78 326 LEU A C 1
ATOM 2607 O O . LEU A 1 326 ? -97.780 -28.225 131.487 1.00 42.78 326 LEU A O 1
ATOM 2611 N N . CYS A 1 327 ? -97.077 -30.324 132.037 1.00 42.59 327 CYS A N 1
ATOM 2612 C CA . CYS A 1 327 ? -98.269 -31.199 132.025 1.00 42.59 327 CYS A CA 1
ATOM 2613 C C . CYS A 1 327 ? -99.178 -31.191 130.774 1.00 42.59 327 CYS A C 1
ATOM 2615 O O . CYS A 1 327 ? -99.563 -30.144 130.291 1.00 42.59 327 CYS A O 1
ATOM 2617 N N . LEU A 1 328 ? -99.696 -32.297 130.225 1.00 43.25 328 LEU A N 1
ATOM 2618 C CA . LEU A 1 328 ? -99.787 -33.727 130.559 1.00 43.25 328 LEU A CA 1
ATOM 2619 C C . LEU A 1 328 ? -100.338 -34.438 129.290 1.00 43.25 328 LEU A C 1
ATOM 2621 O O . LEU A 1 328 ? -101.178 -33.868 128.607 1.00 43.25 328 LEU A O 1
ATOM 2625 N N . VAL A 1 329 ? -99.930 -35.698 129.077 1.00 42.59 329 VAL A N 1
ATOM 2626 C CA . VAL A 1 329 ? -100.768 -36.868 128.696 1.00 42.59 329 VAL A CA 1
ATOM 2627 C C . VAL A 1 329 ? -101.585 -36.814 127.390 1.00 42.59 329 VAL A C 1
ATOM 2629 O O . VAL A 1 329 ? -102.559 -36.080 127.291 1.00 42.59 329 VAL A O 1
ATOM 2632 N N . LEU A 1 330 ? -101.298 -37.743 126.463 1.00 46.19 330 LEU A N 1
ATOM 2633 C CA . LEU A 1 330 ? -102.204 -38.855 126.107 1.00 46.19 330 LEU A CA 1
ATOM 2634 C C . LEU A 1 330 ? -101.533 -39.857 125.134 1.00 46.19 330 LEU A C 1
ATOM 2636 O O . LEU A 1 330 ? -101.240 -39.511 123.994 1.00 46.19 330 LEU A O 1
ATOM 2640 N N . GLN A 1 331 ? -101.433 -41.097 125.637 1.00 42.09 331 GLN A N 1
ATOM 2641 C CA . GLN A 1 331 ? -101.330 -42.415 124.981 1.00 42.09 331 GLN A CA 1
ATOM 2642 C C . GLN A 1 331 ? -99.984 -42.936 124.459 1.00 42.09 331 GLN A C 1
ATOM 2644 O O . GLN A 1 331 ? -99.415 -42.369 123.505 1.00 42.09 331 GLN A O 1
#

Radius of gyration: 78.7 Å; chains: 1; bounding box: 179×86×239 Å

Secondary structure (DSSP, 8-state):
--HHHHHHHHHHHHHHT--SS---HHHHHHHHHHHHHHHHHHHHHHHHTS--PPP--------------------------------------------------PPPP----------------------TT-HHHHHHHHHHHHHHHHHHHHHHHHHHHHHHHHHHHHHHHHHHHHHHHHHHHHHHHHHHHHHHHHHHHHHHHHHHHHHHHHHHHHHHHHHHHHHHHHHHHHHHHHHHHHHHHHHHHHHHHHHHHHHHHHHHHHHHHHHHHHHHHHHHHHHHHHHHHHHHHHHHHHHHHHHHHHHHHHHHHHHHHHSS-----------